Protein 5ECU (pdb70)

Radius of gyration: 18.7 Å; Cα contacts (8 Å, |Δi|>4): 900; chains: 1; bounding box: 44×52×49 Å

Solvent-accessible surface area: 13427 Å² total; per-residue (Å²): 184,16,93,0,130,72,140,25,68,89,0,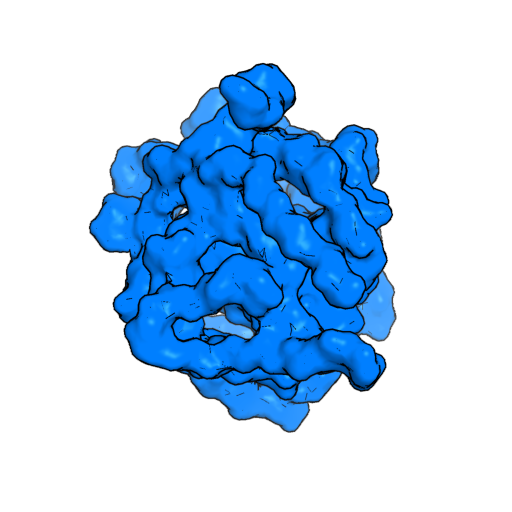49,34,70,98,71,15,33,41,2,87,92,0,9,71,9,54,29,36,128,70,143,35,59,102,8,2,0,6,101,113,29,102,22,1,7,0,11,0,0,0,0,10,0,3,41,103,35,35,98,0,9,20,55,38,0,0,3,0,1,1,105,33,0,16,1,0,0,1,0,0,0,1,15,1,15,78,34,0,33,42,96,59,72,107,8,38,92,66,0,30,70,0,0,121,19,0,51,123,18,41,0,0,0,0,1,0,1,6,0,34,65,22,0,16,2,73,13,130,75,5,164,25,4,96,84,0,0,61,49,0,2,103,112,16,97,41,33,70,22,3,4,0,0,0,0,1,15,0,0,69,49,127,68,24,2,74,63,47,119,61,0,3,111,88,0,23,63,18,0,73,60,5,8,134,24,0,62,134,82,41,3,87,4,5,0,0,0,0,0,0,31,91,0,16,34,1,20,18,5,64,196,36,67,12,110,34,124,44,4,4,7,0,0,4,0,14,0,15,66,27,79,36,104,25,116,2,4,72,12,0,77,87,0,5,89,55,2,9,13,3,0,0,0,10,0,0,0,0,75,56,95,5,67,22,48,34,77,28,114,30,0,2,96,0,0,31,37,0,17,41,26,38,6,3,0,0,1,16,0,0,0,31,97,90,22,36,0,1,0,1,26,20,144,58,89,88,80,30,161,38,12,94,3,82,19,35,104,92,61,99,5,80,47,76,73,0,16,75,1,0,9,0,0,33,7,1,0,55,5,64,32,30,132,72,65,162,84,125,178

Nearest PDB structures (foldseek):
  5ecu-assembly1_A  TM=1.003E+00  e=1.429E-79  Caldicellulosiruptor saccharolyticus
  1g01-assembly1_A  TM=9.867E-01  e=2.135E-54  Bacillus sp. KSM-635
  1lf1-assembly1_A  TM=9.495E-01  e=2.761E-32  Bacillus subtilis
  2ckr-assembly2_B  TM=9.287E-01  e=4.002E-32  Thermobifida fusca
  2cks-assembly1_A  TM=9.297E-01  e=1.660E-31  Thermobifida fusca

CATH classification: 3.20.20.80

B-factor: mean 19.07, std 12.97, range [7.53, 196.38]

Foldseek 3Di:
DFPCVPPQNLLFDAPQQDFCVPFPFWFWDQDPQATAIGGPVRHFHAFAEAEADACQVDLLLLDQLQLLLRCPVLVGQEYEYAAEQPPRGCLPCVCSLVSLLSNCVSSVVNGHAYEYAHEADVVQQCPDPSNVCQLVSLVVVCVVQPQPRRYEYERYQFFEVRVVGADQDVRRQVSQCVNVVVSVVVNVVSPHPHQYEGAGYPGRLALLVCLVDNDPDRRYAYEQEEEQVAAACVDSSNVNVVNCRNSHGYYEHAEYFQAHPVQAHDRNVVRVSVVLSVCSVSSHYHYYDHCDQPPGQRHFFPHDDPPPDHQDRSNDDDVSHDDLLRTHPRNLSSSCSSNSHRRDDDDDDD

Organism: Caldicellulosiruptor saccharolyticus (strain ATCC 43494 / DSM 8903 / Tp8T 6331) (NCBI:txid351627)

Structure (mmCIF, N/CA/C/O backbone):
data_5ECU
#
_entry.id   5ECU
#
_cell.length_a   146.660
_cell.length_b   146.660
_cell.length_c   146.660
_cell.angle_alpha   90.00
_cell.angle_beta   90.00
_cell.angle_gamma   90.00
#
_symmetry.space_group_name_H-M   'I 2 3'
#
loop_
_entity.id
_entity.type
_entity.pdbx_description
1 polymer Cellulase
2 non-polymer 1,2-ETHANEDIOL
3 non-polymer GLYCEROL
4 non-polymer 'MALONATE ION'
5 non-polymer 'ACETATE ION'
6 non-polymer 'CALCIUM ION'
7 water water
#
loop_
_atom_site.group_PDB
_atom_site.id
_atom_site.type_symbol
_atom_site.label_atom_id
_atom_site.label_alt_id
_atom_site.label_comp_id
_atom_site.label_asym_id
_atom_site.label_entity_id
_atom_site.label_seq_id
_atom_site.pdbx_PDB_ins_code
_atom_site.Cartn_x
_atom_site.Cartn_y
_atom_site.Cartn_z
_atom_site.occupancy
_atom_site.B_iso_or_equiv
_atom_site.auth_seq_id
_atom_site.auth_comp_id
_atom_site.auth_asym_id
_atom_site.auth_atom_id
_atom_site.pdbx_PDB_model_num
ATOM 1 N N . THR A 1 2 ? 28.114 56.334 64.968 1.00 46.66 31 THR A N 1
ATOM 2 C CA . THR A 1 2 ? 29.067 55.295 64.435 1.00 41.35 31 THR A CA 1
ATOM 3 C C . THR A 1 2 ? 28.721 54.865 62.968 1.00 35.75 31 THR A C 1
ATOM 4 O O . THR A 1 2 ? 29.692 54.628 62.245 1.00 36.02 31 THR A O 1
ATOM 8 N N . ALA A 1 3 ? 27.447 54.596 62.593 1.00 34.82 32 ALA A N 1
ATOM 9 C CA . ALA A 1 3 ? 27.149 54.163 61.209 1.00 24.86 32 ALA A CA 1
ATOM 10 C C . ALA A 1 3 ? 27.795 55.017 60.160 1.00 23.17 32 ALA A C 1
ATOM 11 O O . ALA A 1 3 ? 27.538 56.300 60.169 1.00 22.54 32 ALA A O 1
ATOM 13 N N . TYR A 1 4 ? 28.428 54.447 59.174 1.00 19.46 33 TYR A N 1
ATOM 14 C CA . TYR A 1 4 ? 29.167 55.298 58.286 1.00 18.33 33 TYR A CA 1
ATOM 15 C C . TYR A 1 4 ? 28.326 56.169 57.422 1.00 16.75 33 TYR A C 1
ATOM 16 O O . TYR A 1 4 ? 28.785 57.254 56.979 1.00 20.18 33 TYR A O 1
ATOM 25 N N . GLU A 1 5 ? 27.062 55.774 57.218 1.00 15.43 34 GLU A N 1
ATOM 26 C CA . GLU A 1 5 ? 26.234 56.569 56.317 1.00 16.02 34 GLU A CA 1
ATOM 27 C C . GLU A 1 5 ? 25.887 57.961 56.918 1.00 17.54 34 GLU A C 1
ATOM 28 O O . GLU A 1 5 ? 25.657 58.895 56.186 1.00 19.44 34 GLU A O 1
ATOM 34 N N . LYS A 1 6 ? 25.899 58.036 58.254 1.00 18.94 35 LYS A N 1
ATOM 35 C CA . LYS A 1 6 ? 25.463 59.287 58.915 1.00 23.43 35 LYS A CA 1
ATOM 36 C C . LYS A 1 6 ? 26.338 60.455 58.490 1.00 24.01 35 LYS A C 1
ATOM 37 O O . LYS A 1 6 ? 25.849 61.551 58.312 1.00 35.10 35 LYS A O 1
ATOM 43 N N . ASP A 1 7 ? 27.603 60.227 58.339 1.00 27.37 36 ASP A N 1
ATOM 44 C CA . ASP A 1 7 ? 28.524 61.277 57.916 1.00 39.17 36 ASP A CA 1
ATOM 45 C C . ASP A 1 7 ? 28.613 61.370 56.448 1.00 34.52 36 ASP A C 1
ATOM 46 O O . ASP A 1 7 ? 28.575 62.461 55.860 1.00 40.26 36 ASP A O 1
ATOM 47 N N . LYS A 1 8 ? 28.617 60.266 55.785 1.00 24.59 37 LYS A N 1
ATOM 48 C CA . LYS A 1 8 ? 29.028 60.244 54.395 1.00 21.92 37 LYS A CA 1
ATOM 49 C C . LYS A 1 8 ? 27.795 60.304 53.366 1.00 20.30 37 LYS A C 1
ATOM 50 O O . LYS A 1 8 ? 27.935 60.891 52.278 1.00 25.01 37 LYS A O 1
ATOM 56 N N . TYR A 1 9 ? 26.699 59.628 53.707 1.00 17.71 38 TYR A N 1
ATOM 57 C CA . TYR A 1 9 ? 25.542 59.418 52.796 1.00 15.14 38 TYR A CA 1
ATOM 58 C C . TYR A 1 9 ? 24.313 59.510 53.695 1.00 15.73 38 TYR A C 1
ATOM 59 O O . TYR A 1 9 ? 23.545 58.591 53.942 1.00 15.82 38 TYR A O 1
ATOM 68 N N . PRO A 1 10 ? 24.037 60.715 54.146 1.00 16.92 39 PRO A N 1
ATOM 69 C CA . PRO A 1 10 ? 22.990 60.845 55.221 1.00 18.07 39 PRO A CA 1
ATOM 70 C C . PRO A 1 10 ? 21.599 60.575 54.812 1.00 18.97 39 PRO A C 1
ATOM 71 O O . PRO A 1 10 ? 20.780 60.106 55.673 1.00 20.63 39 PRO A O 1
ATOM 75 N N . HIS A 1 11 ? 21.309 60.689 53.475 1.00 13.37 40 HIS A N 1
ATOM 76 C CA . HIS A 1 11 ? 19.975 60.387 53.074 1.00 12.89 40 HIS A CA 1
ATOM 77 C C . HIS A 1 11 ? 19.664 58.886 52.960 1.00 13.49 40 HIS A C 1
ATOM 78 O O . HIS A 1 11 ? 18.576 58.474 52.617 1.00 13.56 40 HIS A O 1
ATOM 85 N N . LEU A 1 12 ? 20.687 58.040 53.223 1.00 13.72 41 LEU A N 1
ATOM 86 C CA . LEU A 1 12 ? 20.439 56.606 53.212 1.00 12.90 41 LEU A CA 1
ATOM 87 C C . LEU A 1 12 ? 19.694 56.105 54.430 1.00 12.76 41 LEU A C 1
ATOM 88 O O . LEU A 1 12 ? 19.074 55.018 54.391 1.00 13.89 41 LEU A O 1
ATOM 93 N N . ILE A 1 13 ? 19.721 56.877 55.519 1.00 14.91 42 ILE A N 1
ATOM 94 C CA . ILE A 1 13 ? 19.122 56.465 56.783 1.00 14.80 42 ILE A CA 1
ATOM 95 C C . ILE A 1 13 ? 17.764 57.181 56.926 1.00 14.99 42 ILE A C 1
ATOM 96 O O . ILE A 1 13 ? 17.635 58.417 56.687 1.00 20.41 42 ILE A O 1
ATOM 101 N N . GLY A 1 14 ? 16.728 56.384 57.290 1.00 14.18 43 GLY A N 1
ATOM 102 C CA . GLY A 1 14 ? 15.390 56.869 57.420 1.00 14.69 43 GLY A CA 1
ATOM 103 C C . GLY A 1 14 ? 14.461 56.310 56.382 1.00 13.72 43 GLY A C 1
ATOM 104 O O . GLY A 1 14 ? 14.859 55.922 55.310 1.00 14.54 43 GLY A O 1
ATOM 105 N N . ASN A 1 15 ? 13.166 56.376 56.723 1.00 13.39 44 ASN A N 1
ATOM 106 C CA . ASN A 1 15 ? 12.122 55.959 55.793 1.00 12.67 44 ASN A CA 1
ATOM 107 C C . ASN A 1 15 ? 10.802 56.707 55.962 1.00 12.78 44 ASN A C 1
ATOM 108 O O . ASN A 1 15 ? 9.753 56.195 55.592 1.00 14.33 44 ASN A O 1
ATOM 113 N N A SER A 1 16 ? 10.854 57.926 56.571 0.73 15.02 45 SER A N 1
ATOM 114 N N B SER A 1 16 ? 10.906 57.967 56.437 0.27 13.30 45 SER A N 1
ATOM 115 C CA A SER A 1 16 ? 9.565 58.567 56.812 0.73 16.89 45 SER A CA 1
ATOM 116 C CA B SER A 1 16 ? 9.731 58.760 56.776 0.27 14.90 45 SER A CA 1
ATOM 117 C C A SER A 1 16 ? 8.723 58.876 55.555 0.73 15.58 45 SER A C 1
ATOM 118 C C B SER A 1 16 ? 8.801 59.096 55.606 0.27 12.42 45 SER A C 1
ATOM 119 O O A SER A 1 16 ? 7.501 58.907 55.668 0.73 17.44 45 SER A O 1
ATOM 120 O O B SER A 1 16 ? 7.605 59.404 55.833 0.27 13.69 45 SER A O 1
ATOM 125 N N . LEU A 1 17 ? 9.347 59.030 54.385 1.00 13.06 46 LEU A N 1
ATOM 126 C CA . LEU A 1 17 ? 8.593 59.290 53.172 1.00 13.42 46 LEU A CA 1
ATOM 127 C C . LEU A 1 17 ? 8.125 58.020 52.419 1.00 12.47 46 LEU A C 1
ATOM 128 O O . LEU A 1 17 ? 7.468 58.147 51.381 1.00 12.90 46 LEU A O 1
ATOM 133 N N . VAL A 1 18 ? 8.536 56.834 52.982 1.00 12.07 47 VAL A N 1
ATOM 134 C CA . VAL A 1 18 ? 8.251 55.577 52.292 1.00 12.57 47 VAL A CA 1
ATOM 135 C C . VAL A 1 18 ? 6.879 55.079 52.804 1.00 13.36 47 VAL A C 1
ATOM 136 O O . VAL A 1 18 ? 6.750 54.077 53.500 1.00 16.23 47 VAL A O 1
ATOM 140 N N . LYS A 1 19 ? 5.871 55.834 52.408 1.00 11.41 48 LYS A N 1
ATOM 141 C CA . LYS A 1 19 ? 4.493 55.657 52.895 1.00 12.39 48 LYS A CA 1
ATOM 142 C C . LYS A 1 19 ? 3.754 54.596 52.109 1.00 12.65 48 LYS A C 1
ATOM 143 O O . LYS A 1 19 ? 3.861 54.540 50.879 1.00 12.68 48 LYS A O 1
ATOM 149 N N . LYS A 1 20 ? 2.962 53.777 52.832 1.00 13.13 49 LYS A N 1
ATOM 150 C CA . LYS A 1 20 ? 2.172 52.780 52.204 1.00 12.40 49 LYS A CA 1
ATOM 151 C C . LYS A 1 20 ? 0.806 53.297 51.665 1.00 12.18 49 LYS A C 1
ATOM 152 O O . LYS A 1 20 ? 0.360 54.367 52.177 1.00 13.51 49 LYS A O 1
ATOM 158 N N . PRO A 1 21 ? 0.163 52.602 50.757 1.00 11.88 50 PRO A N 1
ATOM 159 C CA . PRO A 1 21 ? -1.159 53.008 50.253 1.00 12.82 50 PRO A CA 1
ATOM 160 C C . PRO A 1 21 ? -2.163 53.422 51.295 1.00 13.91 50 PRO A C 1
ATOM 161 O O . PRO A 1 21 ? -2.934 54.369 51.143 1.00 15.06 50 PRO A O 1
ATOM 165 N N . SER A 1 22 ? -2.226 52.643 52.395 1.00 14.23 51 SER A N 1
ATOM 166 C CA . SER A 1 22 ? -3.189 52.911 53.487 1.00 15.37 51 SER A CA 1
ATOM 167 C C . SER A 1 22 ? -3.078 54.355 54.051 1.00 14.59 51 SER A C 1
ATOM 168 O O . SER A 1 22 ? -4.035 54.876 54.606 1.00 19.74 51 SER A O 1
ATOM 171 N N . VAL A 1 23 ? -1.835 54.876 53.998 1.00 14.86 52 VAL A N 1
ATOM 172 C CA . VAL A 1 23 ? -1.554 56.246 54.460 1.00 17.50 52 VAL A CA 1
ATOM 173 C C . VAL A 1 23 ? -1.561 57.287 53.329 1.00 15.29 52 VAL A C 1
ATOM 174 O O . VAL A 1 23 ? -2.124 58.388 53.494 1.00 19.57 52 VAL A O 1
ATOM 178 N N . ALA A 1 24 ? -0.952 56.954 52.192 1.00 14.53 53 ALA A N 1
ATOM 179 C CA . ALA A 1 24 ? -0.746 57.887 51.117 1.00 15.26 53 ALA A CA 1
ATOM 180 C C . ALA A 1 24 ? -1.887 58.027 50.132 1.00 14.50 53 ALA A C 1
ATOM 181 O O . ALA A 1 24 ? -1.968 59.075 49.482 1.00 16.10 53 ALA A O 1
ATOM 183 N N . GLY A 1 25 ? -2.668 56.975 49.948 1.00 15.19 54 GLY A N 1
ATOM 184 C CA . GLY A 1 25 ? -3.748 57.029 48.980 1.00 15.89 54 GLY A CA 1
ATOM 185 C C . GLY A 1 25 ? -3.255 57.204 47.556 1.00 14.60 54 GLY A C 1
ATOM 186 O O . GLY A 1 25 ? -2.248 56.711 47.128 1.00 16.02 54 GLY A O 1
ATOM 187 N N . ARG A 1 26 ? -4.090 57.958 46.811 1.00 13.80 55 ARG A N 1
ATOM 188 C CA . ARG A 1 26 ? -3.831 58.128 45.400 1.00 14.08 55 ARG A CA 1
ATOM 189 C C . ARG A 1 26 ? -2.642 59.040 45.135 1.00 14.94 55 ARG A C 1
ATOM 190 O O . ARG A 1 26 ? -2.627 60.160 45.645 1.00 16.40 55 ARG A O 1
ATOM 198 N N . LEU A 1 27 ? -1.753 58.582 44.295 1.00 13.45 56 LEU A N 1
ATOM 199 C CA . LEU A 1 27 ? -0.518 59.342 43.998 1.00 12.99 56 LEU A CA 1
ATOM 200 C C . LEU A 1 27 ? -0.788 60.326 42.866 1.00 13.61 56 LEU A C 1
ATOM 201 O O . LEU A 1 27 ? -1.640 60.189 41.974 1.00 15.59 56 LEU A O 1
ATOM 206 N N . GLN A 1 28 ? 0.068 61.333 42.829 1.00 13.39 57 GLN A N 1
ATOM 207 C CA . GLN A 1 28 ? 0.094 62.445 41.867 1.00 13.70 57 GLN A CA 1
ATOM 208 C C . GLN A 1 28 ? 1.487 62.958 41.627 1.00 12.56 57 GLN A C 1
ATOM 209 O O . GLN A 1 28 ? 2.377 62.597 42.411 1.00 14.81 57 GLN A O 1
ATOM 215 N N . ILE A 1 29 ? 1.632 63.800 40.615 1.00 13.60 58 ILE A N 1
ATOM 216 C CA . ILE A 1 29 ? 2.940 64.445 40.396 1.00 13.82 58 ILE A CA 1
ATOM 217 C C . ILE A 1 29 ? 2.733 65.931 40.749 1.00 13.37 58 ILE A C 1
ATOM 218 O O . ILE A 1 29 ? 1.774 66.567 40.254 1.00 17.88 58 ILE A O 1
ATOM 223 N N . ILE A 1 30 ? 3.646 66.471 41.559 1.00 14.41 59 ILE A N 1
ATOM 224 C CA . ILE A 1 30 ? 3.600 67.887 41.907 1.00 14.47 59 ILE A CA 1
ATOM 225 C C . ILE A 1 30 ? 4.904 68.572 41.450 1.00 15.19 59 ILE A C 1
ATOM 226 O O . ILE A 1 30 ? 5.930 67.927 41.254 1.00 15.69 59 ILE A O 1
ATOM 231 N N . LYS A 1 31 ? 4.812 69.882 41.271 1.00 18.14 60 LYS A N 1
ATOM 232 C CA . LYS A 1 31 ? 5.953 70.722 40.905 1.00 18.33 60 LYS A CA 1
ATOM 233 C C . LYS A 1 31 ? 6.425 71.284 42.257 1.00 21.51 60 LYS A C 1
ATOM 234 O O . LYS A 1 31 ? 5.675 71.902 43.002 1.00 29.63 60 LYS A O 1
ATOM 240 N N . GLN A 1 32 ? 7.702 71.103 42.543 1.00 19.15 61 GLN A N 1
ATOM 241 C CA . GLN A 1 32 ? 8.327 71.617 43.860 1.00 22.19 61 GLN A CA 1
ATOM 242 C C . GLN A 1 32 ? 9.761 72.086 43.573 1.00 20.36 61 GLN A C 1
ATOM 243 O O . GLN A 1 32 ? 10.567 71.293 43.081 1.00 20.95 61 GLN A O 1
ATOM 249 N N . ASN A 1 33 ? 10.031 73.379 43.782 1.00 23.36 62 ASN A N 1
ATOM 250 C CA . ASN A 1 33 ? 11.318 73.968 43.502 1.00 28.58 62 ASN A CA 1
ATOM 251 C C . ASN A 1 33 ? 11.962 73.558 42.166 1.00 31.68 62 ASN A C 1
ATOM 252 O O . ASN A 1 33 ? 13.149 73.100 42.139 1.00 26.20 62 ASN A O 1
ATOM 257 N N . GLY A 1 34 ? 11.236 73.645 41.045 1.00 26.87 63 GLY A N 1
ATOM 258 C CA . GLY A 1 34 ? 11.757 73.230 39.767 1.00 24.69 63 GLY A CA 1
ATOM 259 C C . GLY A 1 34 ? 11.757 71.706 39.372 1.00 22.54 63 GLY A C 1
ATOM 260 O O . GLY A 1 34 ? 12.113 71.275 38.273 1.00 31.32 63 GLY A O 1
ATOM 261 N N . ARG A 1 35 ? 11.372 70.889 40.278 1.00 16.68 64 ARG A N 1
ATOM 262 C CA . ARG A 1 35 ? 11.313 69.435 40.074 1.00 14.76 64 ARG A CA 1
ATOM 263 C C . ARG A 1 35 ? 9.869 69.005 39.981 1.00 16.30 64 ARG A C 1
ATOM 264 O O . ARG A 1 35 ? 8.978 69.643 40.512 1.00 22.47 64 ARG A O 1
ATOM 272 N N . ARG A 1 36 ? 9.628 67.930 39.230 1.00 12.49 65 ARG A N 1
ATOM 273 C CA . ARG A 1 36 ? 8.292 67.296 39.212 1.00 12.63 65 ARG A CA 1
ATOM 274 C C . ARG A 1 36 ? 8.543 65.925 39.921 1.00 12.03 65 ARG A C 1
ATOM 275 O O . ARG A 1 36 ? 9.316 65.101 39.456 1.00 14.66 65 ARG A O 1
ATOM 283 N N . ILE A 1 37 ? 7.887 65.776 41.056 1.00 12.85 66 ILE A N 1
ATOM 284 C CA . ILE A 1 37 ? 8.052 64.655 41.946 1.00 12.08 66 ILE A CA 1
ATOM 285 C C . ILE A 1 37 ? 6.776 63.973 42.359 1.00 11.89 66 ILE A C 1
ATOM 286 O O . ILE A 1 37 ? 5.691 64.577 42.307 1.00 13.25 66 ILE A O 1
ATOM 291 N N . LEU A 1 38 ? 6.868 62.680 42.696 1.00 13.62 67 LEU A N 1
ATOM 292 C CA . LEU A 1 38 ? 5.704 61.918 43.151 1.00 12.02 67 LEU A CA 1
ATOM 293 C C . LEU A 1 38 ? 5.336 62.432 44.525 1.00 13.71 67 LEU A C 1
ATOM 294 O O . LEU A 1 38 ? 6.127 62.761 45.436 1.00 14.68 67 LEU A O 1
ATOM 299 N N . ALA A 1 39 ? 4.003 62.514 44.740 1.00 13.65 68 ALA A N 1
ATOM 300 C CA . ALA A 1 39 ? 3.421 62.934 46.030 1.00 13.45 68 ALA A CA 1
ATOM 301 C C . ALA A 1 39 ? 2.140 62.089 46.260 1.00 13.03 68 ALA A C 1
ATOM 302 O O . ALA A 1 39 ? 1.527 61.475 45.405 1.00 14.56 68 ALA A O 1
ATOM 304 N N . ASP A 1 40 ? 1.783 62.152 47.569 1.00 14.57 69 ASP A N 1
ATOM 305 C CA . ASP A 1 40 ? 0.597 61.468 48.033 1.00 15.01 69 ASP A CA 1
ATOM 306 C C . ASP A 1 40 ? -0.672 62.247 47.858 1.00 15.94 69 ASP A C 1
ATOM 307 O O . ASP A 1 40 ? -0.661 63.337 47.259 1.00 16.60 69 ASP A O 1
ATOM 312 N N . GLN A 1 41 ? -1.797 61.728 48.360 1.00 15.95 70 GLN A N 1
ATOM 313 C CA . GLN A 1 41 ? -3.104 62.322 48.161 1.00 17.55 70 GLN A CA 1
ATOM 314 C C . GLN A 1 41 ? -3.217 63.710 48.709 1.00 19.20 70 GLN A C 1
ATOM 315 O O . GLN A 1 41 ? -4.108 64.471 48.329 1.00 24.21 70 GLN A O 1
ATOM 321 N N . ASN A 1 42 ? -2.434 63.977 49.708 1.00 20.08 71 ASN A N 1
ATOM 322 C CA . ASN A 1 42 ? -2.417 65.305 50.361 1.00 22.52 71 ASN A CA 1
ATOM 323 C C . ASN A 1 42 ? -1.375 66.268 49.779 1.00 21.63 71 ASN A C 1
ATOM 324 O O . ASN A 1 42 ? -1.262 67.390 50.267 1.00 28.26 71 ASN A O 1
ATOM 329 N N . GLY A 1 43 ? -0.657 65.874 48.711 1.00 19.68 72 GLY A N 1
ATOM 330 C CA . GLY A 1 43 ? 0.340 66.712 48.167 1.00 20.73 72 GLY A CA 1
ATOM 331 C C . GLY A 1 43 ? 1.668 66.694 48.827 1.00 18.39 72 GLY A C 1
ATOM 332 O O . GLY A 1 43 ? 2.515 67.511 48.451 1.00 22.55 72 GLY A O 1
ATOM 333 N N . GLU A 1 44 ? 1.892 65.737 49.730 1.00 18.16 73 GLU A N 1
ATOM 334 C CA . GLU A 1 44 ? 3.195 65.597 50.451 1.00 19.20 73 GLU A CA 1
ATOM 335 C C . GLU A 1 44 ? 4.093 64.622 49.652 1.00 15.94 73 GLU A C 1
ATOM 336 O O . GLU A 1 44 ? 3.643 63.587 49.203 1.00 17.52 73 GLU A O 1
ATOM 342 N N . PRO A 1 45 ? 5.362 64.989 49.431 1.00 15.94 74 PRO A N 1
ATOM 343 C CA . PRO A 1 45 ? 6.309 64.098 48.760 1.00 14.55 74 PRO A CA 1
ATOM 344 C C . PRO A 1 45 ? 6.256 62.683 49.302 1.00 12.88 74 PRO A C 1
ATOM 345 O O . PRO A 1 45 ? 6.142 62.493 50.549 1.00 15.15 74 PRO A O 1
ATOM 349 N N . ILE A 1 46 ? 6.393 61.700 48.404 1.00 12.71 75 ILE A N 1
ATOM 350 C CA . ILE A 1 46 ? 6.515 60.322 48.783 1.00 11.79 75 ILE A CA 1
ATOM 351 C C . ILE A 1 46 ? 7.688 59.720 48.033 1.00 11.79 75 ILE A C 1
ATOM 352 O O . ILE A 1 46 ? 7.937 60.142 46.893 1.00 13.30 75 ILE A O 1
ATOM 357 N N . GLN A 1 47 ? 8.265 58.682 48.599 1.00 11.16 76 GLN A N 1
ATOM 358 C CA . GLN A 1 47 ? 9.250 57.874 47.902 1.00 10.70 76 GLN A CA 1
ATOM 359 C C . GLN A 1 47 ? 8.788 56.393 47.922 1.00 10.86 76 GLN A C 1
ATOM 360 O O . GLN A 1 47 ? 8.470 55.913 49.029 1.00 11.41 76 GLN A O 1
ATOM 366 N N . LEU A 1 48 ? 8.720 55.766 46.776 1.00 9.59 77 LEU A N 1
ATOM 367 C CA . LEU A 1 48 ? 8.520 54.334 46.724 1.00 10.07 77 LEU A CA 1
ATOM 368 C C . LEU A 1 48 ? 9.927 53.680 46.724 1.00 9.22 77 LEU A C 1
ATOM 369 O O . LEU A 1 48 ? 10.818 54.092 45.985 1.00 10.42 77 LEU A O 1
ATOM 374 N N . ARG A 1 49 ? 10.020 52.620 47.562 1.00 8.96 78 ARG A N 1
ATOM 375 C CA . ARG A 1 49 ? 11.177 51.770 47.601 1.00 9.28 78 ARG A CA 1
ATOM 376 C C . ARG A 1 49 ? 10.721 50.317 47.643 1.00 9.31 78 ARG A C 1
ATOM 377 O O . ARG A 1 49 ? 9.846 49.995 48.463 1.00 10.34 78 ARG A O 1
ATOM 385 N N . GLY A 1 50 ? 11.268 49.490 46.782 1.00 9.87 79 GLY A N 1
ATOM 386 C CA . GLY A 1 50 ? 10.846 48.102 46.782 1.00 9.91 79 GLY A CA 1
ATOM 387 C C . GLY A 1 50 ? 11.607 47.229 45.816 1.00 8.85 79 GLY A C 1
ATOM 388 O O . GLY A 1 50 ? 12.762 47.585 45.476 1.00 9.20 79 GLY A O 1
ATOM 389 N N . MET A 1 51 ? 11.002 46.110 45.491 1.00 9.98 80 MET A N 1
ATOM 390 C CA . MET A 1 51 ? 11.659 45.037 44.772 1.00 9.26 80 MET A CA 1
ATOM 391 C C . MET A 1 51 ? 10.906 44.654 43.506 1.00 8.24 80 MET A C 1
ATOM 392 O O . MET A 1 51 ? 9.652 44.753 43.512 1.00 10.30 80 MET A O 1
ATOM 397 N N . SER A 1 52 ? 11.607 44.179 42.480 1.00 8.75 81 SER A N 1
ATOM 398 C CA . SER A 1 52 ? 11.047 43.588 41.289 1.00 8.82 81 SER A CA 1
ATOM 399 C C . SER A 1 52 ? 11.155 42.107 41.382 1.00 8.95 81 SER A C 1
ATOM 400 O O . SER A 1 52 ? 12.194 41.558 41.764 1.00 9.80 81 SER A O 1
ATOM 403 N N . THR A 1 53 ? 10.094 41.450 40.893 1.00 9.36 82 THR A N 1
ATOM 404 C CA . THR A 1 53 ? 10.293 40.069 40.527 1.00 9.22 82 THR A CA 1
ATOM 405 C C . THR A 1 53 ? 11.307 39.912 39.382 1.00 9.28 82 THR A C 1
ATOM 406 O O . THR A 1 53 ? 11.552 40.899 38.672 1.00 10.76 82 THR A O 1
ATOM 410 N N . HIS A 1 54 ? 11.828 38.696 39.226 1.00 10.45 83 HIS A N 1
ATOM 411 C CA . HIS A 1 54 ? 12.472 38.365 37.989 1.00 10.83 83 HIS A CA 1
ATOM 412 C C . HIS A 1 54 ? 11.368 37.981 37.006 1.00 10.95 83 HIS A C 1
ATOM 413 O O . HIS A 1 54 ? 10.176 38.253 37.244 1.00 12.82 83 HIS A O 1
ATOM 420 N N . GLY A 1 55 ? 11.691 37.411 35.853 1.00 12.03 84 GLY A N 1
ATOM 421 C CA . GLY A 1 55 ? 10.609 37.072 34.919 1.00 13.29 84 GLY A CA 1
ATOM 422 C C . GLY A 1 55 ? 9.674 36.052 35.533 1.00 14.05 84 GLY A C 1
ATOM 423 O O . GLY A 1 55 ? 10.092 35.005 35.999 1.00 14.14 84 GLY A O 1
ATOM 424 N N . LEU A 1 56 ? 8.374 36.350 35.398 1.00 13.04 85 LEU A N 1
ATOM 425 C CA . LEU A 1 56 ? 7.401 35.474 36.046 1.00 14.63 85 LEU A CA 1
ATOM 426 C C . LEU A 1 56 ? 7.191 34.110 35.315 1.00 15.13 85 LEU A C 1
ATOM 427 O O . LEU A 1 56 ? 6.574 33.245 35.881 1.00 17.99 85 LEU A O 1
ATOM 432 N N . GLN A 1 57 ? 7.762 33.993 34.098 1.00 14.01 86 GLN A N 1
ATOM 433 C CA . GLN A 1 57 ? 7.764 32.733 33.450 1.00 14.98 86 GLN A CA 1
ATOM 434 C C . GLN A 1 57 ? 8.799 31.774 34.043 1.00 16.22 86 GLN A C 1
ATOM 435 O O . GLN A 1 57 ? 8.776 30.549 33.790 1.00 20.68 86 GLN A O 1
ATOM 441 N N . TRP A 1 58 ? 9.777 32.372 34.737 1.00 14.59 87 TRP A N 1
ATOM 442 C CA . TRP A 1 58 ? 10.900 31.592 35.268 1.00 15.22 87 TRP A CA 1
ATOM 443 C C . TRP A 1 58 ? 10.887 31.417 36.834 1.00 13.97 87 TRP A C 1
ATOM 444 O O . TRP A 1 58 ? 11.249 30.339 37.324 1.00 17.33 87 TRP A O 1
ATOM 455 N N . PHE A 1 59 ? 10.499 32.534 37.500 1.00 13.99 88 PHE A N 1
ATOM 456 C CA . PHE A 1 59 ? 10.521 32.526 38.961 1.00 13.72 88 PHE A CA 1
ATOM 457 C C . PHE A 1 59 ? 9.185 32.968 39.554 1.00 14.33 88 PHE A C 1
ATOM 458 O O . PHE A 1 59 ? 9.125 33.959 40.325 1.00 15.29 88 PHE A O 1
ATOM 466 N N . PRO A 1 60 ? 8.083 32.310 39.216 1.00 12.56 89 PRO A N 1
ATOM 467 C CA . PRO A 1 60 ? 6.800 32.651 39.781 1.00 13.48 89 PRO A CA 1
ATOM 468 C C . PRO A 1 60 ? 6.597 32.326 41.268 1.00 14.66 89 PRO A C 1
ATOM 469 O O . PRO A 1 60 ? 5.609 32.751 41.834 1.00 14.64 89 PRO A O 1
ATOM 473 N N . GLN A 1 61 ? 7.541 31.562 41.826 1.00 14.64 90 GLN A N 1
ATOM 474 C CA . GLN A 1 61 ? 7.343 31.093 43.174 1.00 14.14 90 GLN A CA 1
ATOM 475 C C . GL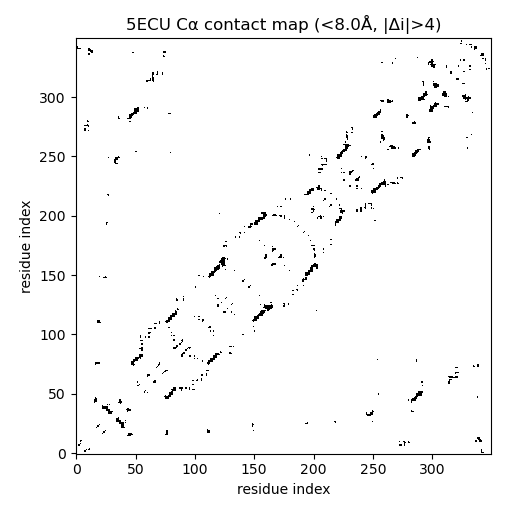N A 1 61 ? 7.269 32.178 44.216 1.00 13.24 90 GLN A C 1
ATOM 476 O O . GLN A 1 61 ? 6.727 31.975 45.295 1.00 13.71 90 GLN A O 1
ATOM 482 N N . ILE A 1 62 ? 7.821 33.352 43.850 1.00 12.56 91 ILE A N 1
ATOM 483 C CA . ILE A 1 62 ? 7.738 34.479 44.782 1.00 12.05 91 ILE A CA 1
ATOM 484 C C . ILE A 1 62 ? 6.320 34.986 44.970 1.00 11.44 91 ILE A C 1
ATOM 485 O O . ILE A 1 62 ? 6.058 35.782 45.886 1.00 11.78 91 ILE A O 1
ATOM 490 N N . ILE A 1 63 ? 5.394 34.645 44.080 1.00 12.08 92 ILE A N 1
ATOM 491 C CA . ILE A 1 63 ? 3.975 35.115 44.167 1.00 12.87 92 ILE A CA 1
ATOM 492 C C . ILE A 1 63 ? 3.257 34.209 45.175 1.00 11.54 92 ILE A C 1
ATOM 493 O O . ILE A 1 63 ? 2.634 33.203 44.897 1.00 16.04 92 ILE A O 1
ATOM 498 N N . ASN A 1 64 ? 3.457 34.625 46.447 1.00 11.74 93 ASN A N 1
ATOM 499 C CA . ASN A 1 64 ? 2.796 33.959 47.575 1.00 12.71 93 ASN A CA 1
ATOM 500 C C . ASN A 1 64 ? 2.636 34.993 48.677 1.00 12.54 93 ASN A C 1
ATOM 501 O O . ASN A 1 64 ? 3.426 35.943 48.840 1.00 11.86 93 ASN A O 1
ATOM 506 N N . ASN A 1 65 ? 1.559 34.816 49.441 1.00 12.61 94 ASN A N 1
ATOM 507 C CA . ASN A 1 65 ? 1.232 35.830 50.374 1.00 11.67 94 ASN A CA 1
ATOM 508 C C . ASN A 1 65 ? 2.281 36.080 51.461 1.00 11.15 94 ASN A C 1
ATOM 509 O O . ASN A 1 65 ? 2.593 37.205 51.839 1.00 12.19 94 ASN A O 1
ATOM 514 N N . ASN A 1 66 ? 2.853 34.992 51.995 1.00 11.97 95 ASN A N 1
ATOM 515 C CA . ASN A 1 66 ? 3.872 35.165 53.046 1.00 13.29 95 ASN A CA 1
ATOM 516 C C . ASN A 1 66 ? 5.107 35.937 52.559 1.00 11.68 95 ASN A C 1
ATOM 517 O O . ASN A 1 66 ? 5.602 36.789 53.349 1.00 12.05 95 ASN A O 1
ATOM 522 N N . ALA A 1 67 ? 5.531 35.695 51.330 1.00 11.49 96 ALA A N 1
ATOM 523 C CA . ALA A 1 67 ? 6.652 36.484 50.804 1.00 12.00 96 ALA A CA 1
ATOM 524 C C . ALA A 1 67 ? 6.246 37.950 50.657 1.00 10.23 96 ALA A C 1
ATOM 525 O O . ALA A 1 67 ? 7.069 38.814 50.982 1.00 10.85 96 ALA A O 1
ATOM 527 N N . PHE A 1 68 ? 5.058 38.222 50.162 1.00 10.47 97 PHE A N 1
ATOM 528 C CA . PHE A 1 68 ? 4.657 39.603 49.960 1.00 10.88 97 PHE A CA 1
ATOM 529 C C . PHE A 1 68 ? 4.563 40.327 51.335 1.00 10.95 97 PHE A C 1
ATOM 530 O O . PHE A 1 68 ? 4.921 41.505 51.478 1.00 11.30 97 PHE A O 1
ATOM 538 N N . ALA A 1 69 ? 4.040 39.617 52.350 1.00 11.43 98 ALA A N 1
ATOM 539 C CA . ALA A 1 69 ? 3.962 40.166 53.688 1.00 11.91 98 ALA A CA 1
ATOM 540 C C . ALA A 1 69 ? 5.370 40.434 54.255 1.00 11.48 98 ALA A C 1
ATOM 541 O O . ALA A 1 69 ? 5.570 41.503 54.874 1.00 11.86 98 ALA A O 1
ATOM 543 N N . ALA A 1 70 ? 6.296 39.524 54.049 1.00 10.67 99 ALA A N 1
ATOM 544 C CA . ALA A 1 70 ? 7.649 39.782 54.483 1.00 11.32 99 ALA A CA 1
ATOM 545 C C . ALA A 1 70 ? 8.255 41.032 53.807 1.00 10.81 99 ALA A C 1
ATOM 546 O O . ALA A 1 70 ? 8.894 41.840 54.499 1.00 11.33 99 ALA A O 1
ATOM 548 N N . LEU A 1 71 ? 8.026 41.155 52.526 1.00 9.96 100 LEU A N 1
ATOM 549 C CA . LEU A 1 71 ? 8.559 42.298 51.825 1.00 10.86 100 LEU A CA 1
ATOM 550 C C . LEU A 1 71 ? 7.969 43.608 52.359 1.00 11.70 100 LEU A C 1
ATOM 551 O O . LEU A 1 71 ? 8.661 44.593 52.552 1.00 11.46 100 LEU A O 1
ATOM 556 N N . ALA A 1 72 ? 6.653 43.585 52.556 1.00 10.28 101 ALA A N 1
ATOM 557 C CA . ALA A 1 72 ? 5.996 44.793 53.044 1.00 10.85 101 ALA A CA 1
ATOM 558 C C . ALA A 1 72 ? 6.354 45.183 54.485 1.00 12.61 101 ALA A C 1
ATOM 559 O O . ALA A 1 72 ? 6.603 46.346 54.794 1.00 13.21 101 ALA A O 1
ATOM 561 N N . ASN A 1 73 ? 6.451 44.158 55.310 1.00 10.69 102 ASN A N 1
ATOM 562 C CA . ASN A 1 73 ? 6.526 44.366 56.746 1.00 11.64 102 ASN A CA 1
ATOM 563 C C . ASN A 1 73 ? 7.899 44.248 57.344 1.00 14.33 102 ASN A C 1
ATOM 564 O O . ASN A 1 73 ? 8.216 44.939 58.316 1.00 21.05 102 ASN A O 1
ATOM 569 N N . ASP A 1 74 ? 8.634 43.180 56.969 1.00 12.45 103 ASP A N 1
ATOM 570 C CA . ASP A 1 74 ? 9.995 43.037 57.434 1.00 11.75 103 ASP A CA 1
ATOM 571 C C . ASP A 1 74 ? 10.952 43.889 56.610 1.00 12.83 103 ASP A C 1
ATOM 572 O O . ASP A 1 74 ? 11.901 44.407 57.212 1.00 15.13 103 ASP A O 1
ATOM 577 N N . TRP A 1 75 ? 10.783 43.956 55.295 1.00 11.95 104 TRP A N 1
ATOM 578 C CA . TRP A 1 75 ? 11.731 44.779 54.527 1.00 11.41 104 TRP A CA 1
ATOM 579 C C . TRP A 1 75 ? 11.270 46.241 54.402 1.00 12.52 104 TRP A C 1
ATOM 580 O O . TRP A 1 75 ? 12.054 47.089 53.969 1.00 13.44 104 TRP A O 1
ATOM 591 N N . GLY A 1 76 ? 10.017 46.496 54.708 1.00 11.65 105 GLY A N 1
ATOM 592 C CA . GLY A 1 76 ? 9.531 47.864 54.619 1.00 11.46 105 GLY A CA 1
ATOM 593 C C . GLY A 1 76 ? 9.216 48.370 53.210 1.00 10.87 105 GLY A C 1
ATOM 594 O O . GLY A 1 76 ? 9.103 49.612 53.039 1.00 11.49 105 GLY A O 1
ATOM 595 N N . CYS A 1 77 ? 9.009 47.498 52.271 1.00 11.58 106 CYS A N 1
ATOM 596 C CA . CYS A 1 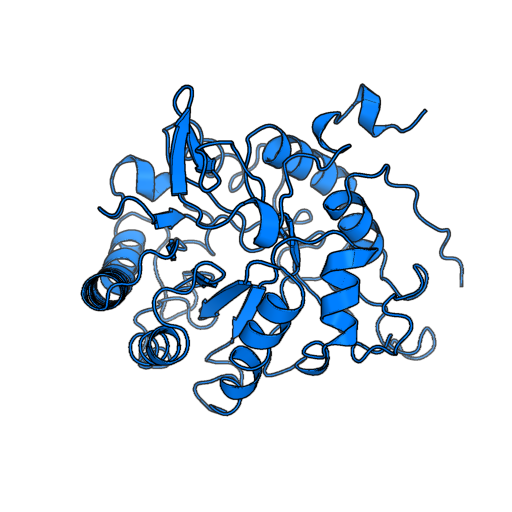77 ? 8.649 47.949 50.920 1.00 10.82 106 CYS A CA 1
ATOM 597 C C . CYS A 1 77 ? 7.265 48.554 50.926 1.00 10.31 106 CYS A C 1
ATOM 598 O O . CYS A 1 77 ? 6.332 48.163 51.618 1.00 12.00 106 CYS A O 1
ATOM 601 N N . ASN A 1 78 ? 7.141 49.619 50.083 1.00 9.43 107 ASN A N 1
ATOM 602 C CA . ASN A 1 78 ? 5.820 50.144 49.744 1.00 9.98 107 ASN A CA 1
ATOM 603 C C . ASN A 1 78 ? 5.499 49.947 48.281 1.00 10.28 107 ASN A C 1
ATOM 604 O O . ASN A 1 78 ? 4.446 50.477 47.845 1.00 10.92 107 ASN A O 1
ATOM 609 N N . VAL A 1 79 ? 6.301 49.196 47.518 1.00 10.34 108 VAL A N 1
ATOM 610 C CA . VAL A 1 79 ? 5.997 48.865 46.114 1.00 8.89 108 VAL A CA 1
ATOM 611 C C . VAL A 1 79 ? 6.575 47.474 45.812 1.00 8.24 108 VAL A C 1
ATOM 612 O O . VAL A 1 79 ? 7.691 47.191 46.333 1.00 11.24 108 VAL A O 1
ATOM 616 N N A ILE A 1 80 ? 5.981 46.815 44.797 0.64 8.74 109 ILE A N 1
ATOM 617 N N B ILE A 1 80 ? 5.856 46.668 45.024 0.36 11.87 109 ILE A N 1
ATOM 618 C CA A ILE A 1 80 ? 6.557 45.612 44.253 0.64 8.92 109 ILE A CA 1
ATOM 619 C CA B ILE A 1 80 ? 6.438 45.533 44.301 0.36 11.51 109 ILE A CA 1
ATOM 620 C C A ILE A 1 80 ? 6.267 45.758 42.756 0.64 8.53 109 ILE A C 1
ATOM 621 C C B ILE A 1 80 ? 6.252 45.738 42.787 0.36 9.91 109 ILE A C 1
ATOM 622 O O A ILE A 1 80 ? 5.205 46.252 42.367 0.64 9.24 109 ILE A O 1
ATOM 623 O O B ILE A 1 80 ? 5.197 46.223 42.392 0.36 10.94 109 ILE A O 1
ATOM 632 N N . ARG A 1 81 ? 7.245 45.290 41.974 1.00 9.24 110 ARG A N 1
ATOM 633 C CA . ARG A 1 81 ? 7.123 45.279 40.505 1.00 8.78 110 ARG A CA 1
ATOM 634 C C . ARG A 1 81 ? 7.013 43.876 39.985 1.00 9.30 110 ARG A C 1
ATOM 635 O O . ARG A 1 81 ? 7.794 43.005 40.395 1.00 10.27 110 ARG A O 1
ATOM 643 N N . LEU A 1 82 ? 6.040 43.667 39.098 1.00 8.90 111 LEU A N 1
ATOM 644 C CA . LEU A 1 82 ? 5.741 42.345 38.541 1.00 10.43 111 LEU A CA 1
ATOM 645 C C . LEU A 1 82 ? 6.227 42.390 37.070 1.00 10.95 111 LEU A C 1
ATOM 646 O O . LEU A 1 82 ? 5.652 43.099 36.235 1.00 10.82 111 LEU A O 1
ATOM 651 N N . ALA A 1 83 ? 7.358 41.689 36.844 1.00 10.81 112 ALA A N 1
ATOM 652 C CA . ALA A 1 83 ? 8.023 41.705 35.522 1.00 10.38 112 ALA A CA 1
ATOM 653 C C . ALA A 1 83 ? 7.512 40.611 34.611 1.00 11.19 112 ALA A C 1
ATOM 654 O O . ALA A 1 83 ? 7.890 39.418 34.788 1.00 13.70 112 ALA A O 1
ATOM 656 N N . MET A 1 84 ? 6.625 40.972 33.667 1.00 10.95 113 MET A N 1
ATOM 657 C CA . MET A 1 84 ? 6.032 39.996 32.764 1.00 12.02 113 MET A CA 1
ATOM 658 C C . MET A 1 84 ? 6.768 40.072 31.431 1.00 12.04 113 MET A C 1
ATOM 659 O O . MET A 1 84 ? 6.483 40.909 30.588 1.00 12.23 113 MET A O 1
ATOM 664 N N . TYR A 1 85 ? 7.762 39.172 31.233 1.00 11.75 114 TYR A N 1
ATOM 665 C CA . TYR A 1 85 ? 8.312 38.974 29.888 1.00 11.48 114 TYR A CA 1
ATOM 666 C C . TYR A 1 85 ? 7.243 38.570 28.932 1.00 12.70 114 TYR A C 1
ATOM 667 O O . TYR A 1 85 ? 6.291 37.890 29.271 1.00 13.58 114 TYR A O 1
ATOM 676 N N . ILE A 1 86 ? 7.496 38.910 27.686 1.00 12.16 115 ILE A N 1
ATOM 677 C CA . ILE A 1 86 ? 6.642 38.568 26.532 1.00 13.27 115 ILE A CA 1
ATOM 678 C C . ILE A 1 86 ? 7.302 37.516 25.633 1.00 13.75 115 ILE A C 1
ATOM 679 O O . ILE A 1 86 ? 6.760 36.445 25.407 1.00 16.00 115 ILE A O 1
ATOM 684 N N . GLY A 1 87 ? 8.508 37.891 25.176 1.00 14.42 116 GLY A N 1
ATOM 685 C CA . GLY A 1 87 ? 9.346 36.905 24.559 1.00 18.11 116 GLY A CA 1
ATOM 686 C C . GLY A 1 87 ? 10.015 36.021 25.618 1.00 15.33 116 GLY A C 1
ATOM 687 O O . GLY A 1 87 ? 9.662 36.029 26.789 1.00 16.21 116 GLY A O 1
ATOM 688 N N . GLU A 1 88 ? 10.939 35.169 25.129 1.00 18.76 117 GLU A N 1
ATOM 689 C CA . GLU A 1 88 ? 11.743 34.366 26.061 1.00 19.86 117 GLU A CA 1
ATOM 690 C C . GLU A 1 88 ? 10.887 33.469 26.965 1.00 19.33 117 GLU A C 1
ATOM 691 O O . GLU A 1 88 ? 11.224 33.217 28.137 1.00 18.88 117 GLU A O 1
ATOM 697 N N . GLY A 1 89 ? 9.864 32.878 26.373 1.00 17.49 118 GLY A N 1
ATOM 698 C CA . GLY A 1 89 ? 8.983 31.986 27.116 1.00 20.32 118 GLY A CA 1
ATOM 699 C C . GLY A 1 89 ? 7.918 32.598 27.926 1.00 19.58 118 GLY A C 1
ATOM 700 O O . GLY A 1 89 ? 7.252 31.934 28.677 1.00 17.85 118 GLY A O 1
ATOM 701 N N . GLY A 1 90 ? 7.799 33.885 27.753 1.00 16.04 119 GLY A N 1
ATOM 702 C CA . GLY A 1 90 ? 6.804 34.686 28.450 1.00 15.30 119 GLY A CA 1
ATOM 703 C C . GLY A 1 90 ? 5.424 34.692 27.769 1.00 15.23 119 GLY A C 1
ATOM 704 O O . GLY A 1 90 ? 5.064 33.741 27.101 1.00 17.06 119 GLY A O 1
ATOM 705 N N . TYR A 1 91 ? 4.755 35.814 27.979 1.00 14.47 120 TYR A N 1
ATOM 706 C CA . TYR A 1 91 ? 3.306 35.887 27.630 1.00 14.40 120 TYR A CA 1
ATOM 707 C C . TYR A 1 91 ? 2.986 35.534 26.184 1.00 17.07 120 TYR A C 1
ATOM 708 O O . TYR A 1 91 ? 1.868 35.082 25.950 1.00 18.63 120 TYR A O 1
ATOM 717 N N . ALA A 1 92 ? 3.880 35.860 25.229 1.00 16.18 121 ALA A N 1
ATOM 718 C CA . ALA A 1 92 ? 3.561 35.504 23.836 1.00 18.19 121 ALA A CA 1
ATOM 719 C C . ALA A 1 92 ? 3.386 34.044 23.606 1.00 20.85 121 ALA A C 1
ATOM 720 O O . ALA A 1 92 ? 2.618 33.701 22.674 1.00 25.78 121 ALA A O 1
ATOM 722 N N . THR A 1 93 ? 4.128 33.238 24.334 1.00 21.50 122 THR A N 1
ATOM 723 C CA . THR A 1 93 ? 4.011 31.802 24.129 1.00 22.65 122 THR A CA 1
ATOM 724 C C . THR A 1 93 ? 3.330 31.048 25.230 1.00 23.60 122 THR A C 1
ATOM 725 O O . THR A 1 93 ? 2.829 29.985 24.979 1.00 30.17 122 THR A O 1
ATOM 729 N N . ASN A 1 94 ? 3.224 31.660 26.430 1.00 20.68 123 ASN A N 1
ATOM 730 C CA . ASN A 1 94 ? 2.679 31.021 27.677 1.00 25.49 123 ASN A CA 1
ATOM 731 C C . ASN A 1 94 ? 1.825 32.161 28.353 1.00 20.39 123 ASN A C 1
ATOM 732 O O . ASN A 1 94 ? 2.234 32.784 29.314 1.00 21.24 123 ASN A O 1
ATOM 737 N N . PRO A 1 95 ? 0.593 32.387 27.822 1.00 23.43 124 PRO A N 1
ATOM 738 C CA . PRO A 1 95 ? -0.191 33.506 28.316 1.00 25.37 124 PRO A CA 1
ATOM 739 C C . PRO A 1 95 ? -0.657 33.307 29.750 1.00 22.48 124 PRO A C 1
ATOM 740 O O . PRO A 1 95 ? -1.051 34.273 30.409 1.00 23.32 124 PRO A O 1
ATOM 744 N N . GLN A 1 96 ? -0.569 32.086 30.277 1.00 25.31 125 GLN A N 1
ATOM 745 C CA . GLN A 1 96 ? -0.908 31.850 31.683 1.00 30.41 125 GLN A CA 1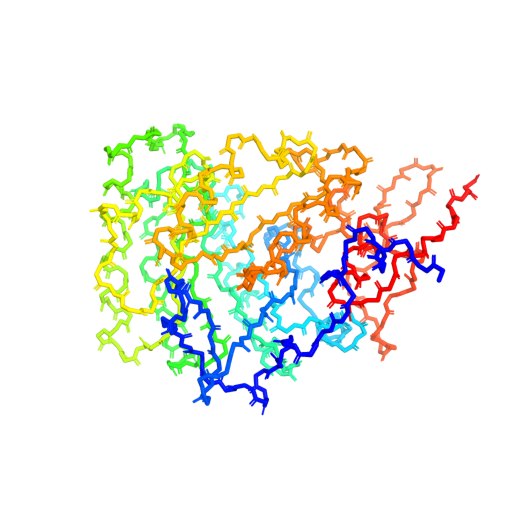
ATOM 746 C C . GLN A 1 96 ? -0.070 32.665 32.693 1.00 22.44 125 GLN A C 1
ATOM 747 O O . GLN A 1 96 ? -0.494 32.832 33.853 1.00 24.48 125 GLN A O 1
ATOM 753 N N A VAL A 1 97 ? 1.056 33.241 32.263 0.78 19.07 126 VAL A N 1
ATOM 754 N N B VAL A 1 97 ? 1.126 33.125 32.286 0.22 19.81 126 VAL A N 1
ATOM 755 C CA A VAL A 1 97 ? 1.752 34.137 33.155 0.78 18.71 126 VAL A CA 1
ATOM 756 C CA B VAL A 1 97 ? 1.873 34.050 33.136 0.22 19.49 126 VAL A CA 1
ATOM 757 C C A VAL A 1 97 ? 0.977 35.349 33.554 0.78 16.88 126 VAL A C 1
ATOM 758 C C B VAL A 1 97 ? 1.011 35.268 33.552 0.22 19.05 126 VAL A C 1
ATOM 759 O O A VAL A 1 97 ? 1.211 35.939 34.585 0.78 17.88 126 VAL A O 1
ATOM 760 O O B VAL A 1 97 ? 1.233 35.793 34.649 0.22 19.42 126 VAL A O 1
ATOM 767 N N . LYS A 1 98 ? 0.042 35.710 32.714 1.00 15.78 127 LYS A N 1
ATOM 768 C CA . LYS A 1 98 ? -0.914 36.772 33.147 1.00 14.98 127 LYS A CA 1
ATOM 769 C C . LYS A 1 98 ? -1.629 36.458 34.429 1.00 16.24 127 LYS A C 1
ATOM 770 O O . LYS A 1 98 ? -1.896 37.375 35.208 1.00 16.65 127 LYS A O 1
ATOM 776 N N . ASP A 1 99 ? -1.948 35.183 34.648 1.00 17.09 128 ASP A N 1
ATOM 777 C CA . ASP A 1 99 ? -2.620 34.789 35.845 1.00 19.63 128 ASP A CA 1
ATOM 778 C C . ASP A 1 99 ? -1.760 35.123 37.065 1.00 16.19 128 ASP A C 1
ATOM 779 O O . ASP A 1 99 ? -2.238 35.508 38.137 1.00 15.97 128 ASP A O 1
ATOM 784 N N . LYS A 1 100 ? -0.411 34.952 36.912 1.00 16.27 129 LYS A N 1
ATOM 785 C CA . LYS A 1 100 ? 0.512 35.234 38.031 1.00 17.75 129 LYS A CA 1
ATOM 786 C C . LYS A 1 100 ? 0.602 36.781 38.285 1.00 15.88 129 LYS A C 1
ATOM 787 O O . LYS A 1 100 ? 0.738 37.195 39.446 1.00 16.45 129 LYS A O 1
ATOM 793 N N . VAL A 1 101 ? 0.486 37.599 37.216 1.00 13.89 130 VAL A N 1
ATOM 794 C CA . VAL A 1 101 ? 0.506 39.015 37.372 1.00 13.67 130 VAL A CA 1
ATOM 795 C C . VAL A 1 101 ? -0.788 39.365 38.171 1.00 13.81 130 VAL A C 1
ATOM 796 O O . VAL A 1 101 ? -0.698 40.205 39.097 1.00 12.90 130 VAL A O 1
ATOM 800 N N . ILE A 1 102 ? -1.943 38.838 37.757 1.00 13.59 131 ILE A N 1
ATOM 801 C CA . ILE A 1 102 ? -3.154 39.173 38.450 1.00 13.46 131 ILE A CA 1
ATOM 802 C C . ILE A 1 102 ? -3.091 38.817 39.959 1.00 13.25 131 ILE A C 1
ATOM 803 O O . ILE A 1 102 ? -3.501 39.546 40.844 1.00 13.51 131 ILE A O 1
ATOM 808 N N A GLU A 1 103 ? -2.600 37.604 40.193 0.62 13.40 132 GLU A N 1
ATOM 809 N N B GLU A 1 103 ? -2.594 37.605 40.229 0.38 12.07 132 GLU A N 1
ATOM 810 C CA A GLU A 1 103 ? -2.390 37.163 41.563 0.62 13.66 132 GLU A CA 1
ATOM 811 C CA B GLU A 1 103 ? -2.384 37.161 41.616 0.38 13.40 132 GLU A CA 1
ATOM 812 C C A GLU A 1 103 ? -1.480 38.104 42.326 0.62 12.83 132 GLU A C 1
ATOM 813 C C B GLU A 1 103 ? -1.479 38.114 42.367 0.38 12.69 132 GLU A C 1
ATOM 814 O O A GLU A 1 103 ? -1.705 38.444 43.492 0.62 13.31 132 GLU A O 1
ATOM 815 O O B GLU A 1 103 ? -1.738 38.485 43.537 0.38 12.41 132 GLU A O 1
ATOM 826 N N . GLY A 1 104 ? -0.384 38.511 41.716 1.00 12.24 133 GLY A N 1
ATOM 827 C CA . GLY A 1 104 ? 0.552 39.429 42.316 1.00 13.47 133 GLY A CA 1
ATOM 828 C C . GLY A 1 104 ? -0.044 40.783 42.617 1.00 12.77 133 GLY A C 1
ATOM 829 O O . GLY A 1 104 ? 0.269 41.384 43.668 1.00 12.23 133 GLY A O 1
ATOM 830 N N . ILE A 1 105 ? -0.902 41.297 41.742 1.00 12.07 134 ILE A N 1
ATOM 831 C CA . ILE A 1 105 ? -1.553 42.574 42.032 1.00 11.01 134 ILE A CA 1
ATOM 832 C C . ILE A 1 105 ? -2.399 42.443 43.307 1.00 12.98 134 ILE A C 1
ATOM 833 O O . ILE A 1 105 ? -2.364 43.274 44.207 1.00 12.60 134 ILE A O 1
ATOM 838 N N . LYS A 1 106 ? -3.164 41.337 43.381 1.00 12.24 135 LYS A N 1
ATOM 839 C CA . LYS A 1 106 ? -4.046 41.113 44.501 1.00 12.86 135 LYS A CA 1
ATOM 840 C C . LYS A 1 106 ? -3.206 40.943 45.799 1.00 13.91 135 LYS A C 1
ATOM 841 O O . LYS A 1 106 ? -3.583 41.513 46.858 1.00 14.46 135 LYS A O 1
ATOM 847 N N . LEU A 1 107 ? -2.092 40.252 45.730 1.00 11.25 136 LEU A N 1
ATOM 848 C CA . LEU A 1 107 ? -1.281 40.097 46.937 1.00 12.27 136 LEU A CA 1
ATOM 849 C C . LEU A 1 107 ? -0.571 41.397 47.328 1.00 12.80 136 LEU A C 1
ATOM 850 O O . LEU A 1 107 ? -0.430 41.650 48.550 1.00 12.57 136 LEU A O 1
ATOM 855 N N . ALA A 1 108 ? -0.212 42.260 46.400 1.00 11.11 137 ALA A N 1
ATOM 856 C CA . ALA A 1 108 ? 0.319 43.560 46.779 1.00 12.39 137 ALA A CA 1
ATOM 857 C C . ALA A 1 108 ? -0.740 44.381 47.494 1.00 13.52 137 ALA A C 1
ATOM 858 O O . ALA A 1 108 ? -0.448 44.946 48.547 1.00 13.26 137 ALA A O 1
ATOM 860 N N . ILE A 1 109 ? -1.950 44.431 46.933 1.00 13.26 138 ILE A N 1
ATOM 861 C CA . ILE A 1 109 ? -2.969 45.166 47.568 1.00 15.16 138 ILE A CA 1
ATOM 862 C C . ILE A 1 109 ? -3.224 44.627 48.978 1.00 15.83 138 ILE A C 1
ATOM 863 O O . ILE A 1 109 ? -3.419 45.370 49.938 1.00 15.36 138 ILE A O 1
ATOM 868 N N . GLN A 1 110 ? -3.346 43.322 49.124 1.00 14.22 139 GLN A N 1
ATOM 869 C CA . GLN A 1 110 ? -3.677 42.694 50.371 1.00 15.97 139 GLN A CA 1
ATOM 870 C C . GLN A 1 110 ? -2.621 42.974 51.455 1.00 13.91 139 GLN A C 1
ATOM 871 O O . GLN A 1 110 ? -2.888 42.856 52.632 1.00 16.57 139 GLN A O 1
ATOM 877 N N . ASN A 1 111 ? -1.379 43.244 51.007 1.00 11.94 140 ASN A N 1
ATOM 878 C CA . ASN A 1 111 ? -0.303 43.534 51.921 1.00 12.21 140 ASN A CA 1
ATOM 879 C C . ASN A 1 111 ? 0.130 45.018 51.950 1.00 12.00 140 ASN A C 1
ATOM 880 O O . ASN A 1 111 ? 1.235 45.357 52.464 1.00 13.12 140 ASN A O 1
ATOM 885 N N . ASP A 1 112 ? -0.774 45.879 51.477 1.00 11.71 141 ASP A N 1
ATOM 886 C CA . ASP A 1 112 ? -0.566 47.330 51.586 1.00 12.61 141 ASP A CA 1
ATOM 887 C C . ASP A 1 112 ? 0.709 47.845 50.904 1.00 11.57 141 ASP A C 1
ATOM 888 O O . ASP A 1 112 ? 1.498 48.575 51.493 1.00 12.59 141 ASP A O 1
ATOM 893 N N . MET A 1 113 ? 0.828 47.503 49.620 1.00 11.41 142 MET A N 1
ATOM 894 C CA . MET A 1 113 ? 1.851 48.003 48.765 1.00 11.13 142 MET A CA 1
ATOM 895 C C . MET A 1 113 ? 1.227 48.487 47.466 1.00 10.24 142 MET A C 1
ATOM 896 O O . MET A 1 113 ? 0.270 47.921 46.970 1.00 12.36 142 MET A O 1
ATOM 901 N N . TYR A 1 114 ? 1.904 49.522 46.879 1.00 9.69 143 TYR A N 1
ATOM 902 C CA . TYR A 1 114 ? 1.672 49.830 45.487 1.00 10.21 143 TYR A CA 1
ATOM 903 C C . TYR A 1 114 ? 2.257 48.678 44.630 1.00 10.22 143 TYR A C 1
ATOM 904 O O . TYR A 1 114 ? 3.132 47.943 45.096 1.00 10.62 143 TYR A O 1
ATOM 913 N N . VAL A 1 115 ? 1.811 48.615 43.372 1.00 9.70 144 VAL A N 1
ATOM 914 C CA . VAL A 1 115 ? 2.269 47.551 42.495 1.00 9.44 144 VAL A CA 1
ATOM 915 C C . VAL A 1 115 ? 2.469 48.077 41.088 1.00 9.30 144 VAL A C 1
ATOM 916 O O . VAL A 1 115 ? 1.587 48.744 40.558 1.00 11.07 144 VAL A O 1
ATOM 920 N N . ILE A 1 116 ? 3.648 47.789 40.576 1.00 9.44 145 ILE A N 1
ATOM 921 C CA . ILE A 1 116 ? 3.976 48.140 39.178 1.00 9.35 145 ILE A CA 1
ATOM 922 C C . ILE A 1 116 ? 3.745 46.939 38.263 1.00 9.47 145 ILE A C 1
ATOM 923 O O . ILE A 1 116 ? 4.332 45.847 38.485 1.00 10.85 145 ILE A O 1
ATOM 928 N N . VAL A 1 117 ? 2.873 47.129 37.235 1.00 9.85 146 VAL A N 1
ATOM 929 C CA . VAL A 1 117 ? 2.593 46.111 36.261 1.00 10.90 146 VAL A CA 1
ATOM 930 C C . VAL A 1 117 ? 3.455 46.380 35.028 1.00 10.40 146 VAL A C 1
ATOM 931 O O . VAL A 1 117 ? 3.247 47.393 34.358 1.00 11.45 146 VAL A O 1
ATOM 935 N N . ASP A 1 118 ? 4.541 45.584 34.863 1.00 10.39 147 ASP A N 1
ATOM 936 C CA . ASP A 1 118 ? 5.571 45.826 33.886 1.00 10.53 147 ASP A CA 1
ATOM 937 C C . ASP A 1 118 ? 5.470 44.861 32.652 1.00 10.07 147 ASP A C 1
ATOM 938 O O . ASP A 1 118 ? 5.686 43.652 32.808 1.00 11.85 147 ASP A O 1
ATOM 943 N N . TRP A 1 119 ? 5.102 45.472 31.516 1.00 10.16 148 TRP A N 1
ATOM 944 C CA . TRP A 1 119 ? 5.142 44.803 30.220 1.00 10.44 148 TRP A CA 1
ATOM 945 C C . TRP A 1 119 ? 6.628 44.825 29.827 1.00 10.40 148 TRP A C 1
ATOM 946 O O . TRP A 1 119 ? 7.132 45.858 29.365 1.00 10.79 148 TRP A O 1
ATOM 957 N N . HIS A 1 120 ? 7.272 43.704 30.025 1.00 10.70 149 HIS A N 1
ATOM 958 C CA . HIS A 1 120 ? 8.767 43.691 30.078 1.00 11.02 149 HIS A CA 1
ATOM 959 C C . HIS A 1 120 ? 9.455 43.502 28.704 1.00 12.43 149 HIS A C 1
ATOM 960 O O . HIS A 1 120 ? 9.987 42.462 28.383 1.00 14.29 149 HIS A O 1
ATOM 967 N N . VAL A 1 121 ? 9.322 44.561 27.898 1.00 11.29 150 VAL A N 1
ATOM 968 C CA . VAL A 1 121 ? 10.046 44.651 26.617 1.00 11.82 150 VAL A CA 1
ATOM 969 C C . VAL A 1 121 ? 11.544 44.553 26.856 1.00 11.80 150 VAL A C 1
ATOM 970 O O . VAL A 1 121 ? 12.065 45.265 27.740 1.00 12.21 150 VAL A O 1
ATOM 974 N N . LEU A 1 122 ? 12.200 43.671 26.115 1.00 11.85 151 LEU A N 1
ATOM 975 C CA . LEU A 1 122 ? 13.648 43.555 26.275 1.00 12.10 151 LEU A CA 1
ATOM 976 C C . LEU A 1 122 ? 14.257 42.943 25.015 1.00 13.61 151 LEU A C 1
ATOM 977 O O . LEU A 1 122 ? 15.121 43.565 24.370 1.00 14.99 151 LEU A O 1
ATOM 982 N N . ASN A 1 123 ? 13.833 41.736 24.615 1.00 13.48 152 ASN A N 1
ATOM 983 C CA . ASN A 1 123 ? 14.350 41.081 23.397 1.00 13.27 152 ASN A CA 1
ATOM 984 C C . ASN A 1 123 ? 13.110 40.715 22.578 1.00 15.23 152 ASN A C 1
ATOM 985 O O . ASN A 1 123 ? 12.409 39.756 22.919 1.00 16.50 152 ASN A O 1
ATOM 990 N N . PRO A 1 124 ? 12.828 41.414 21.469 1.00 15.04 153 PRO A N 1
ATOM 991 C CA . PRO A 1 124 ? 13.648 42.486 20.828 1.00 14.38 153 PRO A CA 1
ATOM 992 C C . PRO A 1 124 ? 13.364 43.870 21.491 1.00 14.73 153 PRO A C 1
ATOM 993 O O . PRO A 1 124 ? 12.576 44.019 22.438 1.00 14.18 153 PRO A O 1
ATOM 997 N N . GLY A 1 125 ? 14.057 44.880 20.965 1.00 13.25 154 GLY A N 1
ATOM 998 C CA . GLY A 1 125 ? 14.082 46.126 21.620 1.00 13.18 154 GLY A CA 1
ATOM 999 C C . GLY A 1 125 ? 12.998 47.149 21.216 1.00 12.95 154 GLY A C 1
ATOM 1000 O O . GLY A 1 125 ? 12.886 48.220 21.914 1.00 12.89 154 GLY A O 1
ATOM 1001 N N . ASP A 1 126 ? 12.265 46.960 20.140 1.00 13.64 155 ASP A N 1
ATOM 1002 C CA . ASP A 1 126 ? 11.239 47.928 19.712 1.00 12.08 155 ASP A CA 1
ATOM 1003 C C . ASP A 1 126 ? 9.926 47.442 20.301 1.00 12.32 155 ASP A C 1
ATOM 1004 O O . ASP A 1 126 ? 9.426 46.381 19.970 1.00 13.74 155 ASP A O 1
ATOM 1009 N N . PRO A 1 127 ? 9.337 48.290 21.144 1.00 12.11 156 PRO A N 1
ATOM 1010 C CA . PRO A 1 127 ? 8.000 47.941 21.703 1.00 11.70 156 PRO A CA 1
ATOM 1011 C C . PRO A 1 127 ? 6.891 47.765 20.666 1.00 12.99 156 PRO A C 1
ATOM 1012 O O . PRO A 1 127 ? 5.855 47.181 20.981 1.00 14.13 156 PRO A O 1
ATOM 1016 N N . ASN A 1 128 ? 7.123 48.291 19.443 1.00 13.48 157 ASN A N 1
ATOM 1017 C CA . ASN A 1 128 ? 6.204 48.127 18.351 1.00 14.35 157 ASN A CA 1
ATOM 1018 C C . ASN A 1 128 ? 6.337 46.805 17.577 1.00 14.35 157 ASN A C 1
ATOM 1019 O O . ASN A 1 128 ? 5.586 46.580 16.608 1.00 18.15 157 ASN A O 1
ATOM 1024 N N . ALA A 1 129 ? 7.367 46.005 17.971 1.00 15.65 158 ALA A N 1
ATOM 1025 C CA . ALA A 1 129 ? 7.583 44.752 17.253 1.00 15.94 158 ALA A CA 1
ATOM 1026 C C . ALA A 1 129 ? 6.350 43.845 17.329 1.00 15.77 158 ALA A C 1
ATOM 1027 O O . ALA A 1 129 ? 5.603 43.860 18.302 1.00 15.93 158 ALA A O 1
ATOM 1029 N N . GLU A 1 130 ? 6.224 42.968 16.307 1.00 18.28 159 GLU A N 1
ATOM 1030 C CA . GLU A 1 130 ? 5.087 42.033 16.209 1.00 17.81 159 GLU A CA 1
ATOM 1031 C C . GLU A 1 130 ? 4.893 41.195 17.460 1.00 13.82 159 GLU A C 1
ATOM 1032 O O . GLU A 1 130 ? 3.741 40.944 17.872 1.00 17.27 159 GLU A O 1
ATOM 1038 N N A ILE A 1 131 ? 5.944 40.615 18.058 0.24 11.84 160 ILE A N 1
ATOM 1039 N N B ILE A 1 131 ? 6.013 40.807 18.074 0.76 18.44 160 ILE A N 1
ATOM 1040 C CA A ILE A 1 131 ? 5.743 39.744 19.259 0.24 10.99 160 ILE A CA 1
ATOM 1041 C CA B ILE A 1 131 ? 5.909 39.894 19.222 0.76 19.56 160 ILE A CA 1
ATOM 1042 C C A ILE A 1 131 ? 5.015 40.523 20.384 0.24 13.48 160 ILE A C 1
ATOM 1043 C C B ILE A 1 131 ? 5.152 40.537 20.369 0.76 16.82 160 ILE A C 1
ATOM 1044 O O A ILE A 1 131 ? 4.330 39.890 21.241 0.24 11.79 160 ILE A O 1
ATOM 1045 O O B ILE A 1 131 ? 4.602 39.833 21.232 0.76 17.26 160 ILE A O 1
ATOM 1054 N N . TYR A 1 132 ? 5.165 41.871 20.410 1.00 14.17 161 TYR A N 1
ATOM 1055 C CA . TYR A 1 132 ? 4.537 42.636 21.451 1.00 12.72 161 TYR A CA 1
ATOM 1056 C C . TYR A 1 132 ? 3.156 43.145 21.134 1.00 14.91 161 TYR A C 1
ATOM 1057 O O . TYR A 1 132 ? 2.560 44.022 21.816 1.00 14.68 161 TYR A O 1
ATOM 1066 N N . LYS A 1 133 ? 2.521 42.609 20.063 1.00 15.23 162 LYS A N 1
ATOM 1067 C CA . LYS A 1 133 ? 1.207 43.094 19.594 1.00 17.42 162 LYS A CA 1
ATOM 1068 C C . LYS A 1 133 ? 0.088 43.009 20.593 1.00 14.99 162 LYS A C 1
ATOM 1069 O O . LYS A 1 133 ? -0.904 43.748 20.439 1.00 17.80 162 LYS A O 1
ATOM 1075 N N . GLY A 1 134 ? 0.247 42.131 21.606 1.00 15.18 163 GLY A N 1
ATOM 1076 C CA . GLY A 1 134 ? -0.749 42.069 22.609 1.00 15.30 163 GLY A CA 1
ATOM 1077 C C . GLY A 1 134 ? -0.782 43.092 23.729 1.00 12.97 163 GLY A C 1
ATOM 1078 O O . GLY A 1 134 ? -1.599 43.043 24.668 1.00 14.24 163 GLY A O 1
ATOM 1079 N N . ALA A 1 135 ? 0.146 44.048 23.625 1.00 13.14 164 ALA A N 1
ATOM 1080 C CA . ALA A 1 135 ? 0.367 44.964 24.730 1.00 12.85 164 ALA A CA 1
ATOM 1081 C C . ALA A 1 135 ? -0.898 45.781 25.086 1.00 12.24 164 ALA A C 1
ATOM 1082 O O . ALA A 1 135 ? -1.292 45.864 26.283 1.00 12.85 164 ALA A O 1
ATOM 1084 N N . LYS A 1 136 ? -1.562 46.361 24.078 1.00 14.81 165 LYS A N 1
ATOM 1085 C CA . LYS A 1 136 ? -2.723 47.224 24.379 1.00 13.70 165 LYS A CA 1
ATOM 1086 C C . LYS A 1 136 ? -3.873 46.396 25.001 1.00 13.22 165 LYS A C 1
ATOM 1087 O O . LYS A 1 136 ? -4.452 46.832 26.000 1.00 14.56 165 LYS A O 1
ATOM 1093 N N A ASP A 1 137 ? -4.097 45.220 24.506 0.57 13.73 166 ASP A N 1
ATOM 1094 N N B ASP A 1 137 ? -4.115 45.196 24.452 0.43 14.69 166 ASP A N 1
ATOM 1095 C CA A ASP A 1 137 ? -5.170 44.448 25.064 0.57 13.89 166 ASP A CA 1
ATOM 1096 C CA B ASP A 1 137 ? -5.110 44.202 24.979 0.43 15.63 166 ASP A CA 1
ATOM 1097 C C A ASP A 1 137 ? -4.820 43.949 26.477 0.57 12.63 166 ASP A C 1
ATOM 1098 C C B ASP A 1 137 ? -4.833 43.881 26.427 0.43 14.43 166 ASP A C 1
ATOM 1099 O O A ASP A 1 137 ? -5.693 43.746 27.331 0.57 14.85 166 ASP A O 1
ATOM 1100 O O B ASP A 1 137 ? -5.785 43.695 27.225 0.43 16.10 166 ASP A O 1
ATOM 1109 N N . PHE A 1 138 ? -3.519 43.691 26.729 1.00 12.87 167 PHE A N 1
ATOM 1110 C CA . PHE A 1 138 ? -3.108 43.271 28.060 1.00 12.36 167 PHE A CA 1
ATOM 1111 C C . PHE A 1 138 ? -3.416 44.376 29.094 1.00 12.35 167 PHE A C 1
ATOM 1112 O O . PHE A 1 138 ? -4.031 44.142 30.144 1.00 12.74 167 PHE A O 1
ATOM 1120 N N . PHE A 1 139 ? -2.992 45.620 28.758 1.00 11.83 168 PHE A N 1
ATOM 1121 C CA . PHE A 1 139 ? -3.289 46.692 29.695 1.00 11.80 168 PHE A CA 1
ATOM 1122 C C . PHE A 1 139 ? -4.792 46.956 29.853 1.00 12.15 168 PHE A C 1
ATOM 1123 O O . PHE A 1 139 ? -5.256 47.270 30.952 1.00 12.70 168 PHE A O 1
ATOM 1131 N N . LYS A 1 140 ? -5.514 46.831 28.746 1.00 12.41 169 LYS A N 1
ATOM 1132 C CA . LYS A 1 140 ? -6.989 46.897 28.774 1.00 12.85 169 LYS A CA 1
ATOM 1133 C C . LYS A 1 140 ? -7.515 45.907 29.820 1.00 11.78 169 LYS A C 1
ATOM 1134 O O . LYS A 1 140 ? -8.350 46.285 30.658 1.00 12.66 169 LYS A O 1
ATOM 1140 N N A GLU A 1 141 ? -7.089 44.647 29.729 0.42 11.68 170 GLU A N 1
ATOM 1141 N N B GLU A 1 141 ? -7.096 44.650 29.707 0.58 12.48 170 GLU A N 1
ATOM 1142 C CA A GLU A 1 141 ? -7.629 43.599 30.608 0.42 11.71 170 GLU A CA 1
ATOM 1143 C CA B GLU A 1 141 ? -7.596 43.589 30.580 0.58 13.71 170 GLU A CA 1
ATOM 1144 C C A GLU A 1 141 ? -7.256 43.800 32.070 0.42 11.93 170 GLU A C 1
ATOM 1145 C C B GLU A 1 141 ? -7.289 43.886 32.069 0.58 12.03 170 GLU A C 1
ATOM 1146 O O A GLU A 1 141 ? -8.059 43.454 32.924 0.42 15.31 170 GLU A O 1
ATOM 1147 O O B GLU A 1 141 ? -8.179 43.770 32.926 0.58 11.55 170 GLU A O 1
ATOM 1158 N N . ILE A 1 142 ? -6.059 44.354 32.356 1.00 11.72 171 ILE A N 1
ATOM 1159 C CA . ILE A 1 142 ? -5.716 44.612 33.736 1.00 12.35 171 ILE A CA 1
ATOM 1160 C C . ILE A 1 142 ? -6.597 45.790 34.217 1.00 12.06 171 ILE A C 1
ATOM 1161 O O . ILE A 1 142 ? -7.121 45.694 35.367 1.00 13.27 171 ILE A O 1
ATOM 1166 N N . ALA A 1 143 ? -6.770 46.797 33.424 1.00 11.57 172 ALA A N 1
ATOM 1167 C CA . ALA A 1 143 ? -7.614 47.892 33.823 1.00 12.19 172 ALA A CA 1
ATOM 1168 C C . ALA A 1 143 ? -9.112 47.522 33.948 1.00 11.80 172 ALA A C 1
ATOM 1169 O O . ALA A 1 143 ? -9.833 48.155 34.780 1.00 12.71 172 ALA A O 1
ATOM 1171 N N . GLN A 1 144 ? -9.591 46.534 33.169 1.00 12.46 173 GLN A N 1
ATOM 1172 C CA . GLN A 1 144 ? -10.961 46.082 33.375 1.00 12.23 173 GLN A CA 1
ATOM 1173 C C . GLN A 1 144 ? -11.066 45.363 34.691 1.00 12.57 173 GLN A C 1
ATOM 1174 O O . GLN A 1 144 ? -12.148 45.442 35.310 1.00 13.30 173 GLN A O 1
ATOM 1180 N N . LYS A 1 145 ? -10.084 44.614 35.109 1.00 12.01 174 LYS A N 1
ATOM 1181 C CA . LYS A 1 145 ? -10.114 43.846 36.332 1.00 12.50 174 LYS A CA 1
ATOM 1182 C C . LYS A 1 145 ? -9.930 44.699 37.573 1.00 12.04 174 LYS A C 1
ATOM 1183 O O . LYS A 1 145 ? -10.501 44.396 38.629 1.00 16.10 174 LYS A O 1
ATOM 1189 N N . PHE A 1 146 ? -9.141 45.768 37.410 1.00 12.00 175 PHE A N 1
ATOM 1190 C CA . PHE A 1 146 ? -8.790 46.626 38.536 1.00 11.95 175 PHE A CA 1
ATOM 1191 C C . PHE A 1 146 ? -9.023 48.109 38.166 1.00 11.35 175 PHE A C 1
ATOM 1192 O O . PHE A 1 146 ? -8.061 48.882 37.999 1.00 13.13 175 PHE A O 1
ATOM 1200 N N . PRO A 1 147 ? -10.264 48.515 37.984 1.00 12.49 176 PRO A N 1
ATOM 1201 C CA . PRO A 1 147 ? -10.572 49.837 37.335 1.00 14.14 176 PRO A CA 1
ATOM 1202 C C . PRO A 1 147 ? -10.198 51.017 38.229 1.00 13.07 176 PRO A C 1
ATOM 1203 O O . PRO A 1 147 ? -10.574 51.115 39.412 1.00 15.76 176 PRO A O 1
ATOM 1207 N N . ASN A 1 148 ? -9.339 51.863 37.646 1.00 13.05 177 ASN A N 1
ATOM 1208 C CA . ASN A 1 148 ? -8.836 53.011 38.339 1.00 12.68 177 ASN A CA 1
ATOM 1209 C C . ASN A 1 148 ? -8.303 52.715 39.740 1.00 11.97 177 ASN A C 1
ATOM 1210 O O . ASN A 1 148 ? -8.496 53.505 40.665 1.00 14.19 177 ASN A O 1
ATOM 1215 N N . ASP A 1 149 ? -7.626 51.568 39.897 1.00 12.24 178 ASP A N 1
ATOM 1216 C CA . ASP A 1 149 ? -7.225 51.168 41.236 1.00 12.29 178 ASP A CA 1
ATOM 1217 C C . ASP A 1 149 ? -6.018 51.983 41.645 1.00 12.76 178 ASP A C 1
ATOM 1218 O O . ASP A 1 149 ? -4.982 51.996 40.962 1.00 13.57 178 ASP A O 1
ATOM 1223 N N . PHE A 1 150 ? -6.123 52.659 42.786 1.00 13.16 179 PHE A N 1
ATOM 1224 C CA . PHE A 1 150 ? -5.028 53.550 43.205 1.00 11.67 179 PHE A CA 1
ATOM 1225 C C . PHE A 1 150 ? -3.735 52.870 43.571 1.00 10.68 179 PHE A C 1
ATOM 1226 O O . PHE A 1 150 ? -2.690 53.554 43.722 1.00 11.97 179 PHE A O 1
ATOM 1234 N N . HIS A 1 151 ? -3.766 51.525 43.763 1.00 11.10 180 HIS A N 1
ATOM 1235 C CA 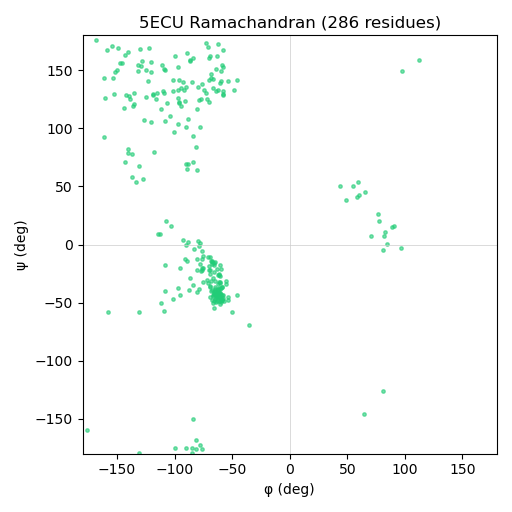. HIS A 1 151 ? -2.534 50.827 44.038 1.00 11.13 180 HIS A CA 1
ATOM 1236 C C . HIS A 1 151 ? -1.631 50.602 42.843 1.00 9.74 180 HIS A C 1
ATOM 1237 O O . HIS A 1 151 ? -0.443 50.326 43.014 1.00 12.05 180 HIS A O 1
ATOM 1244 N N . ILE A 1 152 ? -2.240 50.638 41.630 1.00 10.37 181 ILE A N 1
ATOM 1245 C CA . ILE A 1 152 ? -1.514 50.159 40.425 1.00 10.07 181 ILE A CA 1
ATOM 1246 C C . ILE A 1 152 ? -0.839 51.298 39.703 1.00 9.62 181 ILE A C 1
ATOM 1247 O O . ILE A 1 152 ? -1.450 52.337 39.412 1.00 11.25 181 ILE A O 1
ATOM 1252 N N . ILE A 1 153 ? 0.409 51.014 39.340 1.00 9.46 182 ILE A N 1
ATOM 1253 C CA . ILE A 1 153 ? 1.226 51.828 38.425 1.00 10.46 182 ILE A CA 1
ATOM 1254 C C . ILE A 1 153 ? 1.502 50.974 37.175 1.00 9.38 182 ILE A C 1
ATOM 1255 O O . ILE A 1 153 ? 1.861 49.795 37.331 1.00 11.33 182 ILE A O 1
ATOM 1260 N N . TYR A 1 154 ? 1.268 51.539 36.000 1.00 9.90 183 TYR A N 1
ATOM 1261 C CA . TYR A 1 154 ? 1.517 50.824 34.750 1.00 10.22 183 TYR A CA 1
ATOM 1262 C C . TYR A 1 154 ? 2.874 51.190 34.180 1.00 9.67 183 TYR A C 1
ATOM 1263 O O . TYR A 1 154 ? 3.131 52.362 34.026 1.00 13.05 183 TYR A O 1
ATOM 1272 N N . GLU A 1 155 ? 3.639 50.186 33.777 1.00 9.72 184 GLU A N 1
ATOM 1273 C CA . GLU A 1 155 ? 4.940 50.387 33.110 1.00 9.76 184 GLU A CA 1
ATOM 1274 C C . GLU A 1 155 ? 4.836 49.724 31.754 1.00 10.48 184 GLU A C 1
ATOM 1275 O O . GLU A 1 155 ? 4.836 48.518 31.614 1.00 11.46 184 GLU A O 1
ATOM 1281 N N . LEU A 1 156 ? 4.704 50.603 30.715 1.00 10.13 185 LEU A N 1
ATOM 1282 C CA . LEU A 1 156 ? 4.275 50.118 29.381 1.00 10.78 185 LEU A CA 1
ATOM 1283 C C . LEU A 1 156 ? 5.360 49.404 28.580 1.00 12.70 185 LEU A C 1
ATOM 1284 O O . LEU A 1 156 ? 4.984 48.642 27.708 1.00 13.25 185 LEU A O 1
ATOM 1289 N N . CYS A 1 157 ? 6.622 49.669 28.879 1.00 11.52 186 CYS A N 1
ATOM 1290 C CA . CYS A 1 157 ? 7.657 49.090 28.072 1.00 12.29 186 CYS A CA 1
ATOM 1291 C C . CYS A 1 157 ? 8.987 49.147 28.849 1.00 13.45 186 CYS A C 1
ATOM 1292 O O . CYS A 1 157 ? 9.730 50.107 28.675 1.00 14.26 186 CYS A O 1
ATOM 1295 N N . ASN A 1 158 ? 9.303 48.115 29.561 1.00 13.25 187 ASN A N 1
ATOM 1296 C CA . ASN A 1 158 ? 10.532 48.072 30.391 1.00 11.35 187 ASN A CA 1
ATOM 1297 C C . ASN A 1 158 ? 11.745 48.808 29.772 1.00 11.60 187 ASN A C 1
ATOM 1298 O O . ASN A 1 158 ? 12.158 49.827 30.352 1.00 12.01 187 ASN A O 1
ATOM 1303 N N . GLU A 1 159 ? 12.291 48.255 28.689 1.00 11.19 188 GLU A N 1
ATOM 1304 C CA . GLU A 1 159 ? 13.576 48.711 28.136 1.00 10.50 188 GLU A CA 1
ATOM 1305 C C . GLU A 1 159 ? 13.547 48.720 26.605 1.00 10.65 188 GLU A C 1
ATOM 1306 O O . GLU A 1 159 ? 14.083 47.816 25.986 1.00 13.64 188 GLU A O 1
ATOM 1312 N N . PRO A 1 160 ? 13.012 49.757 26.013 1.00 10.62 189 PRO A N 1
ATOM 1313 C CA . PRO A 1 160 ? 13.286 49.986 24.577 1.00 12.02 189 PRO A CA 1
ATOM 1314 C C . PRO A 1 160 ? 14.777 49.993 24.380 1.00 11.92 189 PRO A C 1
ATOM 1315 O O . PRO A 1 160 ? 15.497 50.577 25.194 1.00 11.95 189 PRO A O 1
ATOM 1319 N N . ASN A 1 161 ? 15.259 49.395 23.278 1.00 11.25 190 ASN A N 1
ATOM 1320 C CA . ASN A 1 161 ? 16.686 49.226 23.089 1.00 11.92 190 ASN A CA 1
ATOM 1321 C C . ASN A 1 161 ? 16.934 48.787 21.649 1.00 12.00 190 ASN A C 1
ATOM 1322 O O . ASN A 1 161 ? 16.013 48.598 20.906 1.00 13.81 190 ASN A O 1
ATOM 1327 N N . PRO A 1 162 ? 18.235 48.669 21.281 1.00 12.83 191 PRO A N 1
ATOM 1328 C CA . PRO A 1 162 ? 18.537 48.511 19.862 1.00 14.41 191 PRO A CA 1
ATOM 1329 C C . PRO A 1 162 ? 18.530 46.993 19.399 1.00 14.37 191 PRO A C 1
ATOM 1330 O O . PRO A 1 162 ? 18.743 46.794 18.201 1.00 16.90 191 PRO A O 1
ATOM 1334 N N . THR A 1 163 ? 18.222 46.069 20.305 1.00 12.82 192 THR A N 1
ATOM 1335 C CA . THR A 1 163 ? 18.213 44.675 19.895 1.00 15.03 192 THR A CA 1
ATOM 1336 C C . THR A 1 163 ? 17.205 44.458 18.769 1.00 14.83 192 THR A C 1
ATOM 1337 O O . THR A 1 163 ? 16.008 44.793 18.871 1.00 15.88 192 THR A O 1
ATOM 1341 N N A ASP A 1 164 ? 17.704 43.870 17.678 0.52 16.22 193 ASP A N 1
ATOM 1342 N N B ASP A 1 164 ? 17.7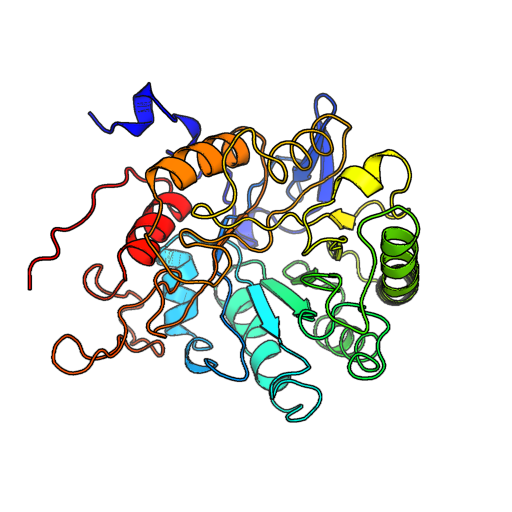27 43.928 17.666 0.48 16.54 193 ASP A N 1
ATOM 1343 C CA A ASP A 1 164 ? 16.923 43.894 16.418 0.52 17.02 193 ASP A CA 1
ATOM 1344 C CA B ASP A 1 164 ? 16.965 43.860 16.406 0.48 21.17 193 ASP A CA 1
ATOM 1345 C C A ASP A 1 164 ? 15.704 42.961 16.522 0.52 17.42 193 ASP A C 1
ATOM 1346 C C B ASP A 1 164 ? 15.699 42.977 16.567 0.48 19.03 193 ASP A C 1
ATOM 1347 O O A ASP A 1 164 ? 15.895 41.787 16.872 0.52 17.09 193 ASP A O 1
ATOM 1348 O O B ASP A 1 164 ? 15.837 41.852 17.023 0.48 26.40 193 ASP A O 1
ATOM 1357 N N . PRO A 1 165 ? 14.514 43.408 16.097 1.00 17.93 194 PRO A N 1
ATOM 1358 C CA . PRO A 1 165 ? 14.135 44.780 15.675 1.00 17.30 194 PRO A CA 1
ATOM 1359 C C . PRO A 1 165 ? 14.002 45.682 16.911 1.00 16.52 194 PRO A C 1
ATOM 1360 O O . PRO A 1 165 ? 13.240 45.458 17.869 1.00 16.43 194 PRO A O 1
ATOM 1364 N N . GLY A 1 166 ? 14.724 46.779 16.805 1.00 16.54 195 GLY A N 1
ATOM 1365 C CA . GLY A 1 166 ? 14.960 47.713 17.897 1.00 14.51 195 GLY A CA 1
ATOM 1366 C C . GLY A 1 166 ? 14.716 49.159 17.549 1.00 14.28 195 GLY A C 1
ATOM 1367 O O . GLY A 1 166 ? 14.256 49.521 16.489 1.00 17.78 195 GLY A O 1
ATOM 1368 N N . VAL A 1 167 ? 14.965 49.957 18.582 1.00 13.93 196 VAL A N 1
ATOM 1369 C CA . VAL A 1 167 ? 14.966 51.410 18.463 1.00 13.55 196 VAL A CA 1
ATOM 1370 C C . VAL A 1 167 ? 16.378 51.954 18.571 1.00 12.75 196 VAL A C 1
ATOM 1371 O O . VAL A 1 167 ? 17.224 51.395 19.299 1.00 15.79 196 VAL A O 1
ATOM 1375 N N . THR A 1 168 ? 16.581 53.108 17.900 1.00 15.02 197 THR A N 1
ATOM 1376 C CA . THR A 1 168 ? 17.828 53.771 17.922 1.00 14.51 197 THR A CA 1
ATOM 1377 C C . THR A 1 168 ? 17.961 54.736 19.134 1.00 13.62 197 THR A C 1
ATOM 1378 O O . THR A 1 168 ? 16.964 55.187 19.655 1.00 13.53 197 THR A O 1
ATOM 1382 N N . ASN A 1 169 ? 19.205 55.025 19.487 1.00 14.27 198 ASN A N 1
ATOM 1383 C CA . ASN A 1 169 ? 19.495 55.866 20.656 1.00 13.86 198 ASN A CA 1
ATOM 1384 C C . ASN A 1 169 ? 19.552 57.345 20.244 1.00 13.66 198 ASN A C 1
ATOM 1385 O O . ASN A 1 169 ? 20.580 58.021 20.266 1.00 16.29 198 ASN A O 1
ATOM 1390 N N . ASP A 1 170 ? 18.380 57.837 19.800 1.00 13.88 199 ASP A N 1
ATOM 1391 C CA . ASP A 1 170 ? 18.264 59.181 19.183 1.00 14.04 199 ASP A CA 1
ATOM 1392 C C . ASP A 1 170 ? 16.773 59.533 19.171 1.00 13.86 199 ASP A C 1
ATOM 1393 O O . ASP A 1 170 ? 15.886 58.776 19.568 1.00 14.85 199 ASP A O 1
ATOM 1398 N N A GLU A 1 171 ? 16.545 60.664 18.501 0.52 17.24 200 GLU A N 1
ATOM 1399 N N B GLU A 1 171 ? 16.471 60.786 18.748 0.48 14.40 200 GLU A N 1
ATOM 1400 C CA A GLU A 1 171 ? 15.245 61.317 18.553 0.52 18.06 200 GLU A CA 1
ATOM 1401 C CA B GLU A 1 171 ? 15.020 61.240 18.622 0.48 16.80 200 GLU A CA 1
ATOM 1402 C C A GLU A 1 171 ? 14.273 60.398 17.791 0.52 17.82 200 GLU A C 1
ATOM 1403 C C B GLU A 1 171 ? 14.193 60.278 17.814 0.48 16.23 200 GLU A C 1
ATOM 1404 O O A GLU A 1 171 ? 13.117 60.282 18.170 0.52 17.01 200 GLU A O 1
ATOM 1405 O O B GLU A 1 171 ? 13.025 60.047 18.136 0.48 15.93 200 GLU A O 1
ATOM 1416 N N . ALA A 1 172 ? 14.721 59.734 16.696 1.00 16.53 201 ALA A N 1
ATOM 1417 C CA . ALA A 1 172 ? 13.876 58.795 15.942 1.00 18.64 201 ALA A CA 1
ATOM 1418 C C . ALA A 1 172 ? 13.461 57.590 16.753 1.00 16.18 201 ALA A C 1
ATOM 1419 O O . ALA A 1 172 ? 12.281 57.211 16.709 1.00 17.47 201 ALA A O 1
ATOM 1421 N N . GLY A 1 173 ? 14.338 57.111 17.592 1.00 14.34 202 GLY A N 1
ATOM 1422 C CA . GLY A 1 173 ? 14.017 56.027 18.508 1.00 15.22 202 GLY A CA 1
ATOM 1423 C C . GLY A 1 173 ? 13.012 56.386 19.549 1.00 14.68 202 GLY A C 1
ATOM 1424 O O . GLY A 1 173 ? 12.082 55.683 19.872 1.00 14.62 202 GLY A O 1
ATOM 1425 N N . TRP A 1 174 ? 13.217 57.584 20.088 1.00 13.25 203 TRP A N 1
ATOM 1426 C CA . TRP A 1 174 ? 12.241 58.141 21.063 1.00 15.06 203 TRP A CA 1
ATOM 1427 C C . TRP A 1 174 ? 10.863 58.303 20.455 1.00 14.52 203 TRP A C 1
ATOM 1428 O O . TRP A 1 174 ? 9.843 57.954 21.070 1.00 14.77 203 TRP A O 1
ATOM 1439 N N . LYS A 1 175 ? 10.816 58.778 19.210 1.00 13.54 204 LYS A N 1
ATOM 1440 C CA . LYS A 1 175 ? 9.502 58.862 18.523 1.00 14.78 204 LYS A CA 1
ATOM 1441 C C . LYS A 1 175 ? 8.831 57.522 18.415 1.00 15.05 204 LYS A C 1
ATOM 1442 O O . LYS A 1 175 ? 7.578 57.496 18.483 1.00 16.04 204 LYS A O 1
ATOM 1448 N N . LYS A 1 176 ? 9.552 56.401 18.195 1.00 14.83 205 LYS A N 1
ATOM 1449 C CA . LYS A 1 176 ? 8.914 55.102 18.162 1.00 15.59 205 LYS A CA 1
ATOM 1450 C C . LYS A 1 176 ? 8.334 54.724 19.500 1.00 15.16 205 LYS A C 1
ATOM 1451 O O . LYS A 1 176 ? 7.330 54.085 19.569 1.00 14.85 205 LYS A O 1
ATOM 1457 N N . VAL A 1 177 ? 9.032 55.068 20.559 1.00 12.79 206 VAL A N 1
ATOM 1458 C CA . VAL A 1 177 ? 8.505 54.837 21.913 1.00 13.00 206 VAL A CA 1
ATOM 1459 C C . VAL A 1 177 ? 7.184 55.604 22.167 1.00 12.69 206 VAL A C 1
ATOM 1460 O O . VAL A 1 177 ? 6.235 55.052 22.665 1.00 15.07 206 VAL A O 1
ATOM 1464 N N . LYS A 1 178 ? 7.217 56.912 21.806 1.00 12.66 207 LYS A N 1
ATOM 1465 C CA . LYS A 1 178 ? 5.985 57.673 21.963 1.00 15.01 207 LYS A CA 1
ATOM 1466 C C . LYS A 1 178 ? 4.861 57.113 21.105 1.00 15.58 207 LYS A C 1
ATOM 1467 O O . LYS A 1 178 ? 3.729 57.113 21.579 1.00 16.12 207 LYS A O 1
ATOM 1473 N N . ALA A 1 179 ? 5.156 56.731 19.869 1.00 14.71 208 ALA A N 1
ATOM 1474 C CA . ALA A 1 179 ? 4.112 56.204 19.007 1.00 17.17 208 ALA A CA 1
ATOM 1475 C C . ALA A 1 179 ? 3.472 54.920 19.544 1.00 15.64 208 ALA A C 1
ATOM 1476 O O . ALA A 1 179 ? 2.289 54.648 19.358 1.00 17.66 208 ALA A O 1
ATOM 1478 N N . TYR A 1 180 ? 4.296 54.141 20.240 1.00 13.83 209 TYR A N 1
ATOM 1479 C CA . TYR A 1 180 ? 3.818 52.986 20.970 1.00 14.24 209 TYR A CA 1
ATOM 1480 C C . TYR A 1 180 ? 2.927 53.288 22.143 1.00 13.55 209 TYR A C 1
ATOM 1481 O O . TYR A 1 180 ? 1.858 52.746 22.356 1.00 13.99 209 TYR A O 1
ATOM 1490 N N . ALA A 1 181 ? 3.463 54.210 22.942 1.00 13.08 210 ALA A N 1
ATOM 1491 C CA . ALA A 1 181 ? 2.881 54.425 24.286 1.00 13.16 210 ALA A CA 1
ATOM 1492 C C . ALA A 1 181 ? 1.613 55.271 24.229 1.00 13.17 210 ALA A C 1
ATOM 1493 O O . ALA A 1 181 ? 0.665 55.023 24.981 1.00 13.11 210 ALA A O 1
ATOM 1495 N N . GLU A 1 182 ? 1.590 56.276 23.352 1.00 13.36 211 GLU A N 1
ATOM 1496 C CA . GLU A 1 182 ? 0.484 57.237 23.402 1.00 14.14 211 GLU A CA 1
ATOM 1497 C C . GLU A 1 182 ? -0.922 56.582 23.222 1.00 13.44 211 GLU A C 1
ATOM 1498 O O . GLU A 1 182 ? -1.876 56.967 23.937 1.00 14.64 211 GLU A O 1
ATOM 1504 N N . PRO A 1 183 ? -1.055 55.655 22.264 1.00 13.98 212 PRO A N 1
ATOM 1505 C CA . PRO A 1 183 ? -2.416 55.052 22.137 1.00 14.73 212 PRO A CA 1
ATOM 1506 C C . PRO A 1 183 ? -2.872 54.234 23.332 1.00 13.40 212 PRO A C 1
ATOM 1507 O O . PRO A 1 183 ? -4.081 54.176 23.652 1.00 15.11 212 PRO A O 1
ATOM 1511 N N . ILE A 1 184 ? -1.923 53.594 24.030 1.00 12.91 213 ILE A N 1
ATOM 1512 C CA . ILE A 1 184 ? -2.246 52.837 25.242 1.00 12.67 213 ILE A CA 1
ATOM 1513 C C . ILE A 1 184 ? -2.652 53.767 26.360 1.00 11.78 213 ILE A C 1
ATOM 1514 O O . ILE A 1 184 ? -3.636 53.583 27.052 1.00 12.47 213 ILE A O 1
ATOM 1519 N N . ILE A 1 185 ? -1.857 54.853 26.501 1.00 11.56 214 ILE A N 1
ATOM 1520 C CA . ILE A 1 185 ? -2.180 55.873 27.530 1.00 12.59 214 ILE A CA 1
ATOM 1521 C C . ILE A 1 185 ? -3.601 56.439 27.256 1.00 12.39 214 ILE A C 1
ATOM 1522 O O . ILE A 1 185 ? -4.412 56.564 28.151 1.00 12.88 214 ILE A O 1
ATOM 1527 N N . LYS A 1 186 ? -3.858 56.803 25.997 1.00 11.77 215 LYS A N 1
ATOM 1528 C CA . LYS A 1 186 ? -5.110 57.392 25.626 1.00 12.58 215 LYS A CA 1
ATOM 1529 C C . LYS A 1 186 ? -6.253 56.443 26.014 1.00 12.37 215 LYS A C 1
ATOM 1530 O O . LYS A 1 186 ? -7.288 56.871 26.576 1.00 13.66 215 LYS A O 1
ATOM 1536 N N . MET A 1 187 ? -6.127 55.153 25.642 1.00 12.35 216 MET A N 1
ATOM 1537 C CA . MET A 1 187 ? -7.143 54.184 25.949 1.00 12.55 216 MET A CA 1
ATOM 1538 C C . MET A 1 187 ? -7.386 54.089 27.456 1.00 11.54 216 MET A C 1
ATOM 1539 O O . MET A 1 187 ? -8.549 54.118 27.921 1.00 12.75 216 MET A O 1
ATOM 1544 N N . LEU A 1 188 ? -6.310 54.028 28.232 1.00 11.42 217 LEU A N 1
ATOM 1545 C CA . LEU A 1 188 ? -6.437 53.904 29.671 1.00 11.55 217 LEU A CA 1
ATOM 1546 C C . LEU A 1 188 ? -7.179 55.118 30.264 1.00 11.66 217 LEU A C 1
ATOM 1547 O O . LEU A 1 188 ? -8.041 55.008 31.143 1.00 12.58 217 LEU A O 1
ATOM 1552 N N . ARG A 1 189 ? -6.803 56.324 29.815 1.00 11.33 218 ARG A N 1
ATOM 1553 C CA . ARG A 1 189 ? -7.428 57.546 30.323 1.00 11.31 218 ARG A CA 1
ATOM 1554 C C . ARG A 1 189 ? -8.942 57.617 29.913 1.00 11.63 218 ARG A C 1
ATOM 1555 O O . ARG A 1 189 ? -9.754 58.021 30.727 1.00 13.13 218 ARG A O 1
ATOM 1563 N N . GLN A 1 190 ? -9.242 57.228 28.674 1.00 10.93 219 GLN A N 1
ATOM 1564 C CA . GLN A 1 190 ? -10.632 57.176 28.193 1.00 12.15 219 GLN A CA 1
ATOM 1565 C C . GLN A 1 190 ? -11.469 56.238 29.074 1.00 13.11 219 GLN A C 1
ATOM 1566 O O . GLN A 1 190 ? -12.698 56.478 29.219 1.00 13.52 219 GLN A O 1
ATOM 1572 N N . MET A 1 191 ? -10.857 55.144 29.536 1.00 11.86 220 MET A N 1
ATOM 1573 C CA . MET A 1 191 ? -11.511 54.221 30.390 1.00 12.67 220 MET A CA 1
ATOM 1574 C C . MET A 1 191 ? -11.615 54.666 31.834 1.00 12.92 220 MET A C 1
ATOM 1575 O O . MET A 1 191 ? -12.156 53.947 32.711 1.00 15.31 220 MET A O 1
ATOM 1580 N N . GLY A 1 192 ? -11.124 55.871 32.168 1.00 11.98 221 GLY A N 1
ATOM 1581 C CA . GLY A 1 192 ? -11.225 56.447 33.496 1.00 12.68 221 GLY A CA 1
ATOM 1582 C C . GLY A 1 192 ? -10.076 56.132 34.438 1.00 12.82 221 GLY A C 1
ATOM 1583 O O . GLY A 1 192 ? -10.183 56.434 35.669 1.00 15.60 221 GLY A O 1
ATOM 1584 N N . ASN A 1 193 ? -8.947 55.648 33.902 1.00 11.18 222 ASN A N 1
ATOM 1585 C CA . ASN A 1 193 ? -7.831 55.306 34.746 1.00 12.42 222 ASN A CA 1
ATOM 1586 C C . ASN A 1 193 ? -6.909 56.490 34.902 1.00 13.66 222 ASN A C 1
ATOM 1587 O O . ASN A 1 193 ? -6.373 57.026 33.940 1.00 14.78 222 ASN A O 1
ATOM 1592 N N . GLU A 1 194 ? -6.707 56.853 36.165 1.00 11.60 223 GLU A N 1
ATOM 1593 C CA . GLU A 1 194 ? -5.884 58.003 36.578 1.00 13.06 223 GLU A CA 1
ATOM 1594 C C . GLU A 1 194 ? -4.473 57.532 37.129 1.00 12.39 223 GLU A C 1
ATOM 1595 O O . GLU A 1 194 ? -3.793 58.345 37.740 1.00 14.77 223 GLU A O 1
ATOM 1601 N N . ASN A 1 195 ? -4.135 56.304 36.841 1.00 11.20 224 ASN A N 1
ATOM 1602 C CA . ASN A 1 195 ? -2.916 55.745 37.361 1.00 11.50 224 ASN A CA 1
ATOM 1603 C C . ASN A 1 195 ? -1.691 56.501 36.807 1.00 10.91 224 ASN A C 1
ATOM 1604 O O . ASN A 1 195 ? -1.654 56.977 35.688 1.00 12.17 224 ASN A O 1
ATOM 1609 N N . ILE A 1 196 ? -0.648 56.490 37.644 1.00 9.98 225 ILE A N 1
ATOM 1610 C CA . ILE A 1 196 ? 0.701 56.822 37.157 1.00 10.49 225 ILE A CA 1
ATOM 1611 C C . ILE A 1 196 ? 1.113 55.752 36.119 1.00 10.11 225 ILE A C 1
ATOM 1612 O O . ILE A 1 196 ? 0.882 54.550 36.264 1.00 11.01 225 ILE A O 1
ATOM 1617 N N . ILE A 1 197 ? 1.619 56.288 34.984 1.00 10.65 226 ILE A N 1
ATOM 1618 C CA . ILE A 1 197 ? 2.153 55.457 33.893 1.00 10.52 226 ILE A CA 1
ATOM 1619 C C . ILE A 1 197 ? 3.592 55.753 33.679 1.00 9.65 226 ILE A C 1
ATOM 1620 O O . ILE A 1 197 ? 3.926 56.963 33.556 1.00 12.50 226 ILE A O 1
ATOM 1625 N N . ILE A 1 198 ? 4.444 54.764 33.651 1.00 10.33 227 ILE A N 1
ATOM 1626 C CA . ILE A 1 198 ? 5.881 54.937 33.508 1.00 10.22 227 ILE A CA 1
ATOM 1627 C C . ILE A 1 198 ? 6.328 54.465 32.169 1.00 9.60 227 ILE A C 1
ATOM 1628 O O . ILE A 1 198 ? 5.985 53.347 31.748 1.00 11.50 227 ILE A O 1
ATOM 1633 N N . ILE A 1 199 ? 7.120 55.342 31.492 1.00 9.89 228 ILE A N 1
ATOM 1634 C CA . ILE A 1 199 ? 7.523 55.155 30.098 1.00 10.07 228 ILE A CA 1
ATOM 1635 C C . ILE A 1 199 ? 9.032 54.989 29.985 1.00 10.52 228 ILE A C 1
ATOM 1636 O O . ILE A 1 199 ? 9.765 55.922 30.487 1.00 10.88 228 ILE A O 1
ATOM 1641 N N . GLY A 1 200 ? 9.501 53.918 29.377 1.00 11.25 229 GLY A N 1
ATOM 1642 C CA . GLY A 1 200 ? 10.927 53.741 29.117 1.00 11.31 229 GLY A CA 1
ATOM 1643 C C . GLY A 1 200 ? 11.399 54.572 27.985 1.00 12.86 229 GLY A C 1
ATOM 1644 O O . GLY A 1 200 ? 10.702 55.427 27.458 1.00 13.86 229 GLY A O 1
ATOM 1645 N N . SER A 1 201 ? 12.662 54.372 27.667 1.00 10.68 230 SER A N 1
ATOM 1646 C CA . SER A 1 201 ? 13.336 55.185 26.621 1.00 11.26 230 SER A CA 1
ATOM 1647 C C . SER A 1 201 ? 14.464 54.378 26.036 1.00 11.40 230 SER A C 1
ATOM 1648 O O . SER A 1 201 ? 14.748 53.269 26.472 1.00 11.64 230 SER A O 1
ATOM 1651 N N . PRO A 1 202 ? 15.047 54.913 24.929 1.00 11.69 231 PRO A N 1
ATOM 1652 C CA . PRO A 1 202 ? 16.077 54.179 24.233 1.00 11.37 231 PRO A CA 1
ATOM 1653 C C . PRO A 1 202 ? 17.310 53.799 25.055 1.00 11.70 231 PRO A C 1
ATOM 1654 O O . PRO A 1 202 ? 17.531 54.279 26.211 1.00 12.02 231 PRO A O 1
ATOM 1658 N N . ASN A 1 203 ? 18.111 52.897 24.468 1.00 11.53 232 ASN A N 1
ATOM 1659 C CA . ASN A 1 203 ? 19.359 52.465 25.101 1.00 11.58 232 ASN A CA 1
ATOM 1660 C C . ASN A 1 203 ? 19.089 51.812 26.475 1.00 10.86 232 ASN A C 1
ATOM 1661 O O . ASN A 1 203 ? 19.814 52.073 27.422 1.00 12.04 232 ASN A O 1
ATOM 1666 N N . TRP A 1 204 ? 18.032 50.962 26.491 1.00 10.33 233 TRP A N 1
ATOM 1667 C CA . TRP A 1 204 ? 17.724 50.268 27.744 1.00 10.51 233 TRP A CA 1
ATOM 1668 C C . TRP A 1 204 ? 17.283 51.162 28.864 1.00 11.23 233 TRP A C 1
ATOM 1669 O O . TRP A 1 204 ? 17.625 51.056 30.036 1.00 11.13 233 TRP A O 1
ATOM 1680 N N . SER A 1 205 ? 16.376 52.079 28.510 1.00 10.19 234 SER A N 1
ATOM 1681 C CA . SER A 1 205 ? 15.805 53.045 29.461 1.00 10.52 234 SER A CA 1
ATOM 1682 C C . SER A 1 205 ? 16.920 53.864 30.180 1.00 9.95 234 SER A C 1
ATOM 1683 O O . SER A 1 205 ? 16.921 53.975 31.418 1.00 10.75 234 SER A O 1
ATOM 1686 N N . GLN A 1 206 ? 17.788 54.398 29.353 1.00 10.50 235 GLN A N 1
ATOM 1687 C CA . GLN A 1 206 ? 18.862 55.226 29.832 1.00 11.36 235 GLN A CA 1
ATOM 1688 C C . GLN A 1 206 ? 18.681 56.682 29.379 1.00 10.75 235 GLN A C 1
ATOM 1689 O O . GLN A 1 206 ? 19.630 57.489 29.581 1.00 12.58 235 GLN A O 1
ATOM 1695 N N . ARG A 1 207 ? 17.535 57.060 28.787 1.00 10.81 236 ARG A N 1
ATOM 1696 C CA . ARG A 1 207 ? 17.404 58.303 28.120 1.00 10.46 236 ARG A CA 1
ATOM 1697 C C . ARG A 1 207 ? 16.114 59.062 28.495 1.00 10.89 236 ARG A C 1
ATOM 1698 O O . ARG A 1 207 ? 15.331 59.512 27.638 1.00 12.74 236 ARG A O 1
ATOM 1706 N N . PRO A 1 208 ? 15.899 59.268 29.815 1.00 12.12 237 PRO A N 1
ATOM 1707 C CA . PRO A 1 208 ? 14.736 60.096 30.227 1.00 11.20 237 PRO A CA 1
ATOM 1708 C C . PRO A 1 208 ? 14.871 61.562 29.765 1.00 11.79 237 PRO A C 1
ATOM 1709 O O . PRO A 1 208 ? 13.891 62.285 29.793 1.00 13.71 237 PRO A O 1
ATOM 1713 N N . ASP A 1 209 ? 16.068 61.977 29.355 1.00 11.96 238 ASP A N 1
ATOM 1714 C CA . ASP A 1 209 ? 16.291 63.297 28.898 1.00 12.92 238 ASP A CA 1
ATOM 1715 C C . ASP A 1 209 ? 15.560 63.572 27.581 1.00 13.28 238 ASP A C 1
ATOM 1716 O O . ASP A 1 209 ? 15.361 64.794 27.306 1.00 14.26 238 ASP A O 1
ATOM 1721 N N . PHE A 1 210 ? 15.062 62.636 26.817 1.00 13.76 239 PHE A N 1
ATOM 1722 C CA . PHE A 1 210 ? 14.230 62.948 25.656 1.00 14.36 239 PHE A CA 1
ATOM 1723 C C . PHE A 1 210 ? 12.961 63.673 26.076 1.00 14.61 239 PHE A C 1
ATOM 1724 O O . PHE A 1 210 ? 12.374 64.431 25.272 1.00 15.90 239 PHE A O 1
ATOM 1732 N N . ALA A 1 211 ? 12.491 63.497 27.329 1.00 13.23 240 ALA A N 1
ATOM 1733 C CA . ALA A 1 211 ? 11.302 64.138 27.813 1.00 13.44 240 ALA A CA 1
ATOM 1734 C C . ALA A 1 211 ? 11.438 65.594 28.171 1.00 14.32 240 ALA A C 1
ATOM 1735 O O . ALA A 1 211 ? 10.465 66.290 28.450 1.00 17.22 240 ALA A O 1
ATOM 1737 N N . ILE A 1 212 ? 12.667 66.117 28.123 1.00 14.25 241 ILE A N 1
ATOM 1738 C CA . ILE A 1 212 ? 12.863 67.529 28.345 1.00 14.92 241 ILE A CA 1
ATOM 1739 C C . ILE A 1 212 ? 12.206 68.376 27.205 1.00 16.47 241 ILE A C 1
ATOM 1740 O O . ILE A 1 212 ? 11.360 69.247 27.534 1.00 22.68 241 ILE A O 1
ATOM 1745 N N . LYS A 1 213 ? 12.596 68.066 25.970 1.00 18.28 242 LYS A N 1
ATOM 1746 C CA . LYS A 1 213 ? 12.070 68.847 24.821 1.00 20.61 242 LYS A CA 1
ATOM 1747 C C . LYS A 1 213 ? 10.831 68.116 24.190 1.00 17.38 242 LYS A C 1
ATOM 1748 O O . LYS A 1 213 ? 10.118 68.791 23.445 1.00 23.73 242 LYS A O 1
ATOM 1754 N N . ASP A 1 214 ? 10.672 66.792 24.425 1.00 16.47 243 ASP A N 1
ATOM 1755 C CA . ASP A 1 214 ? 9.610 66.049 23.738 1.00 17.78 243 ASP A CA 1
ATOM 1756 C C . ASP A 1 214 ? 8.870 65.094 24.659 1.00 14.83 243 ASP A C 1
ATOM 1757 O O . ASP A 1 214 ? 8.804 63.883 24.424 1.00 15.93 243 ASP A O 1
ATOM 1762 N N . PRO A 1 215 ? 8.295 65.664 25.718 1.00 15.02 244 PRO A N 1
ATOM 1763 C CA . PRO A 1 215 ? 7.514 64.823 26.606 1.00 14.41 244 PRO A CA 1
ATOM 1764 C C . PRO A 1 215 ? 6.176 64.326 26.002 1.00 13.69 244 PRO A C 1
ATOM 1765 O O . PRO A 1 215 ? 5.699 64.941 25.046 1.00 16.73 244 PRO A O 1
ATOM 1769 N N . ILE A 1 216 ? 5.673 63.254 26.626 1.00 14.91 245 ILE A N 1
ATOM 1770 C CA . ILE A 1 216 ? 4.295 62.879 26.388 1.00 15.30 245 ILE A CA 1
ATOM 1771 C C . ILE A 1 216 ? 3.407 63.839 27.158 1.00 16.75 245 ILE A C 1
ATOM 1772 O O . ILE A 1 216 ? 3.654 64.173 28.327 1.00 16.47 245 ILE A O 1
ATOM 1777 N N . ALA A 1 217 ? 2.322 64.266 26.504 1.00 16.77 246 ALA A N 1
ATOM 1778 C CA . ALA A 1 217 ? 1.419 65.293 27.061 1.00 18.02 246 ALA A CA 1
ATOM 1779 C C . ALA A 1 217 ? 0.376 64.664 28.034 1.00 18.35 246 ALA A C 1
ATOM 1780 O O . ALA A 1 217 ? -0.807 64.605 27.699 1.00 22.06 246 ALA A O 1
ATOM 1782 N N . ASP A 1 218 ? 0.869 64.253 29.184 1.00 16.64 247 ASP A N 1
ATOM 1783 C CA . ASP A 1 218 ? -0.020 63.637 30.172 1.00 16.77 247 ASP A CA 1
ATOM 1784 C C . ASP A 1 218 ? 0.645 63.932 31.523 1.00 15.84 247 ASP A C 1
ATOM 1785 O O . ASP A 1 218 ? 1.837 63.634 31.723 1.00 16.73 247 ASP A O 1
ATOM 1790 N N . ASP A 1 219 ? -0.153 64.462 32.418 1.00 15.00 248 ASP A N 1
ATOM 1791 C CA . ASP A 1 219 ? 0.376 64.918 33.687 1.00 15.68 248 ASP A CA 1
ATOM 1792 C C . ASP A 1 219 ? 0.567 63.847 34.763 1.00 14.85 248 ASP A C 1
ATOM 1793 O O . ASP A 1 219 ? 1.031 64.153 35.891 1.00 18.23 248 ASP A O 1
ATOM 1798 N N A LYS A 1 220 ? 0.318 62.592 34.419 0.58 14.33 249 LYS A N 1
ATOM 1799 N N B LYS A 1 220 ? 0.335 62.593 34.380 0.42 13.12 249 LYS A N 1
ATOM 1800 C CA A LYS A 1 220 ? 0.567 61.501 35.342 0.58 13.36 249 LYS A CA 1
ATOM 1801 C CA B LYS A 1 220 ? 0.468 61.434 35.253 0.42 12.48 249 LYS A CA 1
ATOM 1802 C C A LYS A 1 220 ? 1.534 60.452 34.707 0.58 12.57 249 LYS A C 1
ATOM 1803 C C B LYS A 1 220 ? 1.444 60.418 34.600 0.42 13.31 249 LYS A C 1
ATOM 1804 O O A LYS A 1 220 ? 1.623 59.355 35.230 0.58 16.09 249 LYS A O 1
ATOM 1805 O O B LYS A 1 220 ? 1.366 59.237 34.904 0.42 15.35 249 LYS A O 1
ATOM 1816 N N . VAL A 1 221 ? 2.336 60.902 33.741 1.00 11.70 250 VAL A N 1
ATOM 1817 C CA . VAL A 1 221 ? 3.391 60.048 33.118 1.00 11.91 250 VAL A CA 1
ATOM 1818 C C . VAL A 1 221 ? 4.723 60.421 33.817 1.00 11.70 250 VAL A C 1
ATOM 1819 O O . VAL A 1 221 ? 5.066 61.598 34.011 1.00 13.38 250 VAL A O 1
ATOM 1823 N N . MET A 1 222 ? 5.483 59.345 34.138 1.00 11.16 251 MET A N 1
ATOM 1824 C CA . MET A 1 222 ? 6.835 59.503 34.521 1.00 10.61 251 MET A CA 1
ATOM 1825 C C . MET A 1 222 ? 7.706 58.678 33.571 1.00 10.97 251 MET A C 1
ATOM 1826 O O . MET A 1 222 ? 7.239 57.830 32.818 1.00 13.14 251 MET A O 1
ATOM 1831 N N . TYR A 1 223 ? 9.034 58.931 33.694 1.00 10.05 252 TYR A N 1
ATOM 1832 C CA . TYR A 1 223 ? 10.005 58.337 32.755 1.00 10.03 252 TYR A CA 1
ATOM 1833 C C . TYR A 1 223 ? 10.980 57.453 33.544 1.00 9.79 252 TYR A C 1
ATOM 1834 O O . TYR A 1 223 ? 11.535 57.938 34.552 1.00 11.14 252 TYR A O 1
ATOM 1843 N N . SER A 1 224 ? 11.212 56.231 33.147 1.00 10.64 253 SER A N 1
ATOM 1844 C CA . SER A 1 224 ? 12.084 55.348 33.840 1.00 9.97 253 SER A CA 1
ATOM 1845 C C . SER A 1 224 ? 13.558 55.647 33.504 1.00 10.15 253 SER A C 1
ATOM 1846 O O . SER A 1 224 ? 13.941 56.123 32.469 1.00 11.17 253 SER A O 1
ATOM 1849 N N A VAL A 1 225 ? 14.364 55.264 34.499 0.46 9.90 254 VAL A N 1
ATOM 1850 N N B VAL A 1 225 ? 14.375 55.271 34.477 0.54 9.86 254 VAL A N 1
ATOM 1851 C CA A VAL A 1 225 ? 15.846 55.140 34.365 0.46 10.29 254 VAL A CA 1
ATOM 1852 C CA B VAL A 1 225 ? 15.816 55.076 34.178 0.54 10.47 254 VAL A CA 1
ATOM 1853 C C A VAL A 1 225 ? 16.203 53.785 34.945 0.46 9.29 254 VAL A C 1
ATOM 1854 C C B VAL A 1 225 ? 16.310 53.852 34.958 0.54 10.71 254 VAL A C 1
ATOM 1855 O O A VAL A 1 225 ? 15.632 53.470 36.027 0.46 11.13 254 VAL A O 1
ATOM 1856 O O B VAL A 1 225 ? 15.916 53.651 36.148 0.54 9.26 254 VAL A O 1
ATOM 1863 N N . HIS A 1 226 ? 17.094 53.036 34.264 1.00 10.12 255 HIS A N 1
ATOM 1864 C CA . HIS A 1 226 ? 17.565 51.768 34.783 1.00 9.95 255 HIS A CA 1
ATOM 1865 C C . HIS A 1 226 ? 19.123 51.819 34.815 1.00 9.36 255 HIS A C 1
ATOM 1866 O O . HIS A 1 226 ? 19.737 52.254 33.879 1.00 11.56 255 HIS A O 1
ATOM 1873 N N . PHE A 1 227 ? 19.670 51.332 35.949 1.00 8.88 256 PHE A N 1
ATOM 1874 C CA . PHE A 1 227 ? 21.110 51.281 36.078 1.00 9.47 256 PHE A CA 1
ATOM 1875 C C . PHE A 1 227 ? 21.539 50.057 36.897 1.00 9.52 256 PHE A C 1
ATOM 1876 O O . PHE A 1 227 ? 20.788 49.582 37.755 1.00 10.06 256 PHE A O 1
ATOM 1884 N N . TYR A 1 228 ? 22.794 49.668 36.649 1.00 9.54 257 TYR A N 1
ATOM 1885 C CA . TYR A 1 228 ? 23.347 48.508 37.367 1.00 10.02 257 TYR A CA 1
ATOM 1886 C C . TYR A 1 228 ? 24.763 48.967 37.794 1.00 10.84 257 TYR A C 1
ATOM 1887 O O . TYR A 1 228 ? 25.584 49.396 37.028 1.00 10.91 257 TYR A O 1
ATOM 1896 N N . THR A 1 229 ? 24.989 48.944 39.126 1.00 10.02 258 THR A N 1
ATOM 1897 C CA . THR A 1 229 ? 26.132 49.643 39.707 1.00 9.97 258 THR A CA 1
ATOM 1898 C C . THR A 1 229 ? 27.512 49.079 39.453 1.00 11.74 258 THR A C 1
ATOM 1899 O O . THR A 1 229 ? 28.506 49.769 39.636 1.00 12.27 258 THR A O 1
ATOM 1903 N N . GLY A 1 230 ? 27.574 47.860 38.896 1.00 10.77 259 GLY A N 1
ATOM 1904 C CA . GLY A 1 230 ? 28.833 47.388 38.347 1.00 11.40 259 GLY A CA 1
ATOM 1905 C C . GLY A 1 230 ? 29.207 47.877 36.985 1.00 12.51 259 GLY A C 1
ATOM 1906 O O . GLY A 1 230 ? 30.359 47.708 36.551 1.00 16.60 259 GLY A O 1
ATOM 1907 N N . THR A 1 231 ? 28.229 48.481 36.310 1.00 11.90 260 THR A N 1
ATOM 1908 C CA . THR A 1 231 ? 28.379 49.016 34.946 1.00 10.96 260 THR A CA 1
ATOM 1909 C C . THR A 1 231 ? 28.314 50.537 34.952 1.00 11.28 260 THR A C 1
ATOM 1910 O O . THR A 1 231 ? 29.114 51.250 34.286 1.00 14.53 260 THR A O 1
ATOM 1914 N N . HIS A 1 232 ? 27.274 51.027 35.604 1.00 10.63 261 HIS A N 1
ATOM 1915 C CA . HIS A 1 232 ? 26.870 52.438 35.528 1.00 10.96 261 HIS A CA 1
ATOM 1916 C C . HIS A 1 232 ? 27.237 53.130 36.831 1.00 11.96 261 HIS A C 1
ATOM 1917 O O . HIS A 1 232 ? 26.812 52.712 37.943 1.00 12.43 261 HIS A O 1
ATOM 1924 N N . LYS A 1 233 ? 28.062 54.176 36.733 1.00 11.69 262 LYS A N 1
ATOM 1925 C CA . LYS A 1 233 ? 28.629 54.834 37.899 1.00 12.56 262 LYS A CA 1
ATOM 1926 C C . LYS A 1 233 ? 28.019 56.208 38.004 1.00 13.36 262 LYS A C 1
ATOM 1927 O O . LYS A 1 233 ? 27.651 56.868 37.070 1.00 12.81 262 LYS A O 1
ATOM 1933 N N . VAL A 1 234 ? 28.016 56.689 39.264 1.00 12.34 263 VAL A N 1
ATOM 1934 C CA . VAL A 1 234 ? 27.684 58.095 39.462 1.00 11.80 263 VAL A CA 1
ATOM 1935 C C . VAL A 1 234 ? 28.681 58.947 38.722 1.00 13.54 263 VAL A C 1
ATOM 1936 O O . VAL A 1 234 ? 29.891 58.681 38.667 1.00 16.65 263 VAL A O 1
ATOM 1940 N N . ASP A 1 235 ? 28.156 60.010 38.078 1.00 13.50 264 ASP A N 1
ATOM 1941 C CA . ASP A 1 235 ? 28.859 60.867 37.118 1.00 15.84 264 ASP A CA 1
ATOM 1942 C C . ASP A 1 235 ? 29.192 60.263 35.744 1.00 13.81 264 ASP A C 1
ATOM 1943 O O . ASP A 1 235 ? 29.860 60.917 34.946 1.00 20.74 264 ASP A O 1
ATOM 1948 N N . GLY A 1 236 ? 28.661 59.081 35.533 1.00 13.43 265 GLY A N 1
ATOM 1949 C CA . GLY A 1 236 ? 28.722 58.439 34.193 1.00 13.25 265 GLY A CA 1
ATOM 1950 C C . GLY A 1 236 ? 27.547 58.755 33.287 1.00 12.24 265 GLY A C 1
ATOM 1951 O O . GLY A 1 236 ? 26.679 59.539 33.663 1.00 12.71 265 GLY A O 1
ATOM 1952 N N . TYR A 1 237 ? 27.543 58.108 32.115 1.00 12.35 266 TYR A N 1
ATOM 1953 C CA . TYR A 1 237 ? 26.568 58.376 31.063 1.00 13.05 266 TYR A CA 1
ATOM 1954 C C . TYR A 1 237 ? 25.099 58.352 31.621 1.00 12.65 266 TYR A C 1
ATOM 1955 O O . TYR A 1 237 ? 24.348 59.300 31.451 1.00 12.92 266 TYR A O 1
ATOM 1964 N N . VAL A 1 238 ? 24.712 57.209 32.212 1.00 11.70 267 VAL A N 1
ATOM 1965 C CA . VAL A 1 238 ? 23.316 57.016 32.601 1.00 10.72 267 VAL A CA 1
ATOM 1966 C C . VAL A 1 238 ? 22.958 58.021 33.670 1.00 10.81 267 VAL A C 1
ATOM 1967 O O . VAL A 1 238 ? 21.909 58.684 33.658 1.00 11.75 267 VAL A O 1
ATOM 1971 N N . PHE A 1 239 ? 23.838 58.156 34.653 1.00 11.42 268 PHE A N 1
ATOM 1972 C CA . PHE A 1 239 ? 23.626 59.068 35.764 1.00 11.74 268 PHE A CA 1
ATOM 1973 C C . PHE A 1 239 ? 23.399 60.500 35.280 1.00 11.72 268 PHE A C 1
ATOM 1974 O O . PHE A 1 239 ? 22.505 61.241 35.727 1.00 11.99 268 PHE A O 1
ATOM 1982 N N A GLU A 1 240 ? 24.271 60.925 34.358 0.52 11.22 269 GLU A N 1
ATOM 1983 N N B GLU A 1 240 ? 24.237 60.864 34.303 0.48 12.21 269 GLU A N 1
ATOM 1984 C CA A GLU A 1 240 ? 24.159 62.316 33.860 0.52 13.29 269 GLU A CA 1
ATOM 1985 C CA B GLU A 1 240 ? 24.144 62.209 33.727 0.48 12.89 269 GLU A CA 1
ATOM 1986 C C A GLU A 1 240 ? 22.894 62.529 32.978 0.52 10.64 269 GLU A C 1
ATOM 1987 C C B GLU A 1 240 ? 22.873 62.509 33.009 0.48 12.05 269 GLU A C 1
ATOM 1988 O O A GLU A 1 240 ? 22.316 63.616 32.961 0.52 12.16 269 GLU A O 1
ATOM 1989 O O B GLU A 1 240 ? 22.282 63.609 33.171 0.48 14.01 269 GLU A O 1
ATOM 2000 N N . ASN A 1 241 ? 22.427 61.497 32.269 1.00 12.14 270 ASN A N 1
ATOM 2001 C CA . ASN A 1 241 ? 21.169 61.645 31.541 1.00 12.68 270 ASN A CA 1
ATOM 2002 C C . ASN A 1 241 ? 20.015 61.793 32.532 1.00 11.18 270 ASN A C 1
ATOM 2003 O O . ASN A 1 241 ? 19.086 62.584 32.329 1.00 12.56 270 ASN A O 1
ATOM 2008 N N . MET A 1 242 ? 20.032 60.989 33.592 1.00 11.51 271 MET A N 1
ATOM 2009 C CA . MET A 1 242 ? 19.063 61.087 34.647 1.00 11.40 271 MET A CA 1
ATOM 2010 C C . MET A 1 242 ? 19.063 62.438 35.324 1.00 11.07 271 MET A C 1
ATOM 2011 O O . MET A 1 242 ? 18.030 63.084 35.481 1.00 11.66 271 MET A O 1
ATOM 2016 N N . LYS A 1 243 ? 20.235 62.869 35.692 1.00 12.06 272 LYS A N 1
ATOM 2017 C CA . LYS A 1 243 ? 20.391 64.147 36.389 1.00 12.78 272 LYS A CA 1
ATOM 2018 C C . LYS A 1 243 ? 19.923 65.350 35.495 1.00 11.58 272 LYS A C 1
ATOM 2019 O O . LYS A 1 243 ? 19.188 66.235 35.926 1.00 13.17 272 LYS A O 1
ATOM 2025 N N A MET A 1 244 ? 20.269 65.288 34.205 0.46 12.91 273 MET A N 1
ATOM 2026 N N B MET A 1 244 ? 20.252 65.255 34.236 0.54 12.49 273 MET A N 1
ATOM 2027 C CA A MET A 1 244 ? 19.813 66.306 33.226 0.46 13.84 273 MET A CA 1
ATOM 2028 C CA B MET A 1 244 ? 19.890 66.312 33.331 0.54 12.91 273 MET A CA 1
ATOM 2029 C C A MET A 1 244 ? 18.282 66.390 33.335 0.46 11.87 273 MET A C 1
ATOM 2030 C C B MET A 1 244 ? 18.313 66.395 33.218 0.54 11.41 273 MET A C 1
ATOM 2031 O O A MET A 1 244 ? 17.675 67.461 33.556 0.46 15.55 273 MET A O 1
ATOM 2032 O O B MET A 1 244 ? 17.705 67.480 33.124 0.54 10.63 273 MET A O 1
ATOM 2041 N N . ALA A 1 245 ? 17.682 65.216 33.140 1.00 12.47 274 ALA A N 1
ATOM 2042 C CA . ALA A 1 245 ? 16.211 65.151 33.084 1.00 12.27 274 ALA A CA 1
ATOM 2043 C C . ALA A 1 245 ? 15.595 65.696 34.390 1.00 12.60 274 ALA A C 1
ATOM 2044 O O . ALA A 1 245 ? 14.706 66.572 34.360 1.00 12.94 274 ALA A O 1
ATOM 2046 N N . ILE A 1 246 ? 16.059 65.192 35.540 1.00 11.75 275 ILE A N 1
ATOM 2047 C CA . ILE A 1 246 ? 15.517 65.630 36.834 1.00 12.01 275 ILE A CA 1
ATOM 2048 C C . ILE A 1 246 ? 15.624 67.141 37.004 1.00 11.59 275 ILE A C 1
ATOM 2049 O O . ILE A 1 246 ? 14.649 67.833 37.387 1.00 13.28 275 ILE A O 1
ATOM 2054 N N A GLU A 1 247 ? 16.829 67.651 36.793 0.52 12.77 276 GLU A N 1
ATOM 2055 N N B GLU A 1 247 ? 16.776 67.691 36.650 0.48 10.41 276 GLU A N 1
ATOM 2056 C CA A GLU A 1 247 ? 17.045 69.092 36.889 0.52 13.49 276 GLU A CA 1
ATOM 2057 C CA B GLU A 1 247 ? 17.009 69.101 36.946 0.48 12.40 276 GLU A CA 1
ATOM 2058 C C A GLU A 1 247 ? 16.102 69.951 36.056 0.52 13.99 276 GLU A C 1
ATOM 2059 C C B GLU A 1 247 ? 16.237 70.032 35.984 0.48 13.95 276 GLU A C 1
ATOM 2060 O O A GLU A 1 247 ? 15.705 71.017 36.504 0.52 17.38 276 GLU A O 1
ATOM 2061 O O B GLU A 1 247 ? 16.057 71.213 36.276 0.48 12.43 276 GLU A O 1
ATOM 2072 N N . ALA A 1 248 ? 15.832 69.473 34.849 1.00 13.36 277 ALA A N 1
ATOM 2073 C CA . ALA A 1 248 ? 14.958 70.168 33.876 1.00 14.46 277 ALA A CA 1
ATOM 2074 C C . ALA A 1 248 ? 13.484 70.019 34.100 1.00 15.83 277 ALA A C 1
ATOM 2075 O O . ALA A 1 248 ? 12.680 70.466 33.361 1.00 19.64 277 ALA A O 1
ATOM 2077 N N . GLY A 1 249 ? 13.128 69.327 35.228 1.00 13.92 278 GLY A N 1
ATOM 2078 C CA . GLY A 1 249 ? 11.732 69.112 35.585 1.00 14.00 278 GLY A CA 1
ATOM 2079 C C . GLY A 1 249 ? 11.017 67.889 35.054 1.00 13.84 278 GLY A C 1
ATOM 2080 O O . GLY A 1 249 ? 9.787 67.822 35.140 1.00 17.20 278 GLY A O 1
ATOM 2081 N N . VAL A 1 250 ? 11.783 66.912 34.538 1.00 13.24 279 VAL A N 1
ATOM 2082 C CA . VAL A 1 250 ? 11.157 65.702 34.116 1.00 12.86 279 VAL A CA 1
ATOM 2083 C C . VAL A 1 250 ? 10.887 64.821 35.328 1.00 12.76 279 VAL A C 1
ATOM 2084 O O . VAL A 1 250 ? 11.767 64.666 36.207 1.00 12.90 279 VAL A O 1
ATOM 2088 N N . PRO A 1 251 ? 9.695 64.218 35.438 1.00 12.42 280 PRO A N 1
ATOM 2089 C CA . PRO A 1 251 ? 9.411 63.245 36.579 1.00 12.54 280 PRO A CA 1
ATOM 2090 C C . PRO A 1 251 ? 10.059 61.907 36.209 1.00 12.71 280 PRO A C 1
ATOM 2091 O O . PRO A 1 251 ? 9.782 61.340 35.196 1.00 14.62 280 PRO A O 1
ATOM 2095 N N . VAL A 1 252 ? 10.920 61.417 37.083 1.00 11.43 281 VAL A N 1
ATOM 2096 C CA . VAL A 1 252 ? 11.758 60.219 36.833 1.00 10.79 281 VAL A CA 1
ATOM 2097 C C . VAL A 1 252 ? 11.485 59.172 37.930 1.00 10.69 281 VAL A C 1
ATOM 2098 O O . VAL A 1 252 ? 11.361 59.580 39.112 1.00 11.76 281 VAL A O 1
ATOM 2102 N N . PHE A 1 253 ? 11.438 57.897 37.560 1.00 10.69 282 PHE A N 1
ATOM 2103 C CA . PHE A 1 253 ? 11.187 56.798 38.501 1.00 10.13 282 PHE A CA 1
ATOM 2104 C C . PHE A 1 253 ? 12.142 55.678 38.093 1.00 9.88 282 PHE A C 1
ATOM 2105 O O . PHE A 1 253 ? 12.192 55.245 36.958 1.00 11.82 282 PHE A O 1
ATOM 2113 N N . VAL A 1 254 ? 12.973 55.200 39.065 1.00 9.51 283 VAL A N 1
ATOM 2114 C CA . VAL A 1 254 ? 13.877 54.078 38.806 1.00 9.23 283 VAL A CA 1
ATOM 2115 C C . VAL A 1 254 ? 13.063 52.793 39.011 1.00 10.01 283 VAL A C 1
ATOM 2116 O O . VAL A 1 254 ? 12.980 52.251 40.110 1.00 10.66 283 VAL A O 1
ATOM 2120 N N . THR A 1 255 ? 12.488 52.268 37.919 1.00 8.93 284 THR A N 1
ATOM 2121 C CA . THR A 1 255 ? 11.732 51.040 37.966 1.00 10.30 284 THR A CA 1
ATOM 2122 C C . THR A 1 255 ? 12.569 49.777 38.050 1.00 9.95 284 THR A C 1
ATOM 2123 O O . THR A 1 255 ? 12.026 48.723 38.298 1.00 10.63 284 THR A O 1
ATOM 2127 N N . GLU A 1 256 ? 13.884 49.938 37.811 1.00 9.71 285 GLU A N 1
ATOM 2128 C CA . GLU A 1 256 ? 14.748 48.768 37.894 1.00 10.10 285 GLU A CA 1
ATOM 2129 C C . GLU A 1 256 ? 16.199 49.221 38.086 1.00 9.72 285 GLU A C 1
ATOM 2130 O O . GLU A 1 256 ? 16.718 49.985 37.268 1.00 10.50 285 GLU A O 1
ATOM 2136 N N . TRP A 1 257 ? 16.855 48.712 39.130 1.00 8.79 286 TRP A N 1
ATOM 2137 C CA . TRP A 1 257 ? 18.289 48.914 39.268 1.00 8.44 286 TRP A CA 1
ATOM 2138 C C . TRP A 1 257 ? 18.884 47.689 39.945 1.00 8.52 286 TRP A C 1
ATOM 2139 O O . TRP A 1 257 ? 18.158 46.998 40.705 1.00 9.81 286 TRP A O 1
ATOM 2150 N N . GLY A 1 258 ? 20.172 47.446 39.741 1.00 9.52 287 GLY A N 1
ATOM 2151 C CA . GLY A 1 258 ? 20.762 46.324 40.444 1.00 10.20 287 GLY A CA 1
ATOM 2152 C C . GLY A 1 258 ? 22.182 46.694 40.925 1.00 10.21 287 GLY A C 1
ATOM 2153 O O . GLY A 1 258 ? 22.814 47.663 40.516 1.00 9.60 287 GLY A O 1
ATOM 2154 N N . THR A 1 259 ? 22.650 45.822 41.839 1.00 9.04 288 THR A N 1
ATOM 2155 C CA . THR A 1 259 ? 23.962 45.931 42.435 1.00 9.28 288 THR A CA 1
ATOM 2156 C C . THR A 1 259 ? 25.033 45.183 41.667 1.00 10.31 288 THR A C 1
ATOM 2157 O O . THR A 1 259 ? 26.223 45.265 42.066 1.00 11.00 288 THR A O 1
ATOM 2161 N N . SER A 1 260 ? 24.679 44.523 40.585 1.00 11.08 289 SER A N 1
ATOM 2162 C CA . SER A 1 260 ? 25.602 43.753 39.765 1.00 10.32 289 SER A CA 1
ATOM 2163 C C . SER A 1 260 ? 25.996 44.573 38.559 1.00 9.94 289 SER A C 1
ATOM 2164 O O . SER A 1 260 ? 25.695 45.771 38.418 1.00 10.73 289 SER A O 1
ATOM 2167 N N . GLU A 1 261 ? 26.775 43.969 37.612 1.00 10.61 290 GLU A N 1
ATOM 2168 C CA . GLU A 1 261 ? 26.839 44.498 36.263 1.00 11.54 290 GLU A CA 1
ATOM 2169 C C . GLU A 1 261 ? 25.436 44.428 35.606 1.00 11.56 290 GLU A C 1
ATOM 2170 O O . GLU A 1 261 ? 24.582 43.718 36.101 1.00 11.66 290 GLU A O 1
ATOM 2176 N N . ALA A 1 262 ? 25.332 45.018 34.431 1.00 11.59 291 ALA A N 1
ATOM 2177 C CA . ALA A 1 262 ? 24.055 45.019 33.715 1.00 12.75 291 ALA A CA 1
ATOM 2178 C C . ALA A 1 262 ? 23.588 43.613 33.265 1.00 12.34 291 ALA A C 1
ATOM 2179 O O . ALA A 1 262 ? 22.391 43.505 32.980 1.00 16.14 291 ALA A O 1
ATOM 2181 N N . SER A 1 263 ? 24.513 42.689 33.245 1.00 12.06 292 SER A N 1
ATOM 2182 C CA . SER A 1 263 ? 24.127 41.298 32.989 1.00 13.46 292 SER A CA 1
ATOM 2183 C C . SER A 1 263 ? 23.260 40.608 34.025 1.00 13.11 292 SER A C 1
ATOM 2184 O O . SER A 1 263 ? 22.697 39.546 33.802 1.00 17.34 292 SER A O 1
ATOM 2187 N N . GLY A 1 264 ? 23.225 41.251 35.205 1.00 11.23 293 GLY A N 1
ATOM 2188 C CA . GLY A 1 264 ? 22.601 40.709 36.380 1.00 12.40 293 GLY A CA 1
ATOM 2189 C C . GLY A 1 264 ? 23.595 39.995 37.333 1.00 11.60 293 GLY A C 1
ATOM 2190 O O . GLY A 1 264 ? 23.185 39.495 38.397 1.00 12.11 293 GLY A O 1
ATOM 2191 N N . ASP A 1 265 ? 24.862 39.904 36.938 1.00 11.39 294 ASP A N 1
ATOM 2192 C CA . ASP A 1 265 ? 25.866 39.205 37.666 1.00 12.71 294 ASP A CA 1
ATOM 2193 C C . ASP A 1 265 ? 27.116 40.037 37.881 1.00 13.42 294 ASP A C 1
ATOM 2194 O O . ASP A 1 265 ? 27.301 41.104 37.266 1.00 13.97 294 ASP A O 1
ATOM 2199 N N . GLY A 1 266 ? 27.980 39.550 38.748 1.00 13.15 295 GLY A N 1
ATOM 2200 C CA . GLY A 1 266 ? 29.219 40.208 39.070 1.00 12.94 295 GLY A CA 1
ATOM 2201 C C . GLY A 1 266 ? 29.118 41.053 40.363 1.00 12.71 295 GLY A C 1
ATOM 2202 O O . GLY A 1 266 ? 28.085 41.605 40.683 1.00 14.30 295 GLY A O 1
ATOM 2203 N N . GLY A 1 267 ? 30.227 41.146 41.045 1.00 15.72 296 GLY A N 1
ATOM 2204 C CA . GLY A 1 267 ? 30.265 41.961 42.272 1.00 15.20 296 GLY A CA 1
ATOM 2205 C C . GLY A 1 267 ? 29.691 41.210 43.484 1.00 13.99 296 GLY A C 1
ATOM 2206 O O . GLY A 1 267 ? 30.084 40.046 43.764 1.00 16.34 296 GLY A O 1
ATOM 2207 N N . PRO A 1 268 ? 28.698 41.811 44.179 1.00 13.64 297 PRO A N 1
ATOM 2208 C CA . PRO A 1 268 ? 28.066 43.127 43.926 1.00 12.51 297 PRO A CA 1
ATOM 2209 C C . PRO A 1 268 ? 28.954 44.297 44.234 1.00 12.63 297 PRO A C 1
ATOM 2210 O O . PRO A 1 268 ? 30.043 44.206 44.799 1.00 16.64 297 PRO A O 1
ATOM 2214 N N . TYR A 1 269 ? 28.427 45.447 43.796 1.00 10.83 298 TYR A N 1
ATOM 2215 C CA . TYR A 1 269 ? 29.114 46.761 43.792 1.00 11.16 298 TYR A CA 1
ATOM 2216 C C . TYR A 1 269 ? 28.333 47.745 44.695 1.00 10.16 298 TYR A C 1
ATOM 2217 O O . TYR A 1 269 ? 27.589 48.618 44.284 1.00 12.15 298 TYR A O 1
ATOM 2226 N N . LEU A 1 270 ? 28.593 47.577 45.998 1.00 10.99 299 LEU A N 1
ATOM 2227 C CA . LEU A 1 270 ? 27.815 48.207 47.029 1.00 12.69 299 LEU A CA 1
ATOM 2228 C C . LEU A 1 270 ? 28.244 49.628 47.336 1.00 10.88 299 LEU A C 1
ATOM 2229 O O . LEU A 1 270 ? 27.463 50.514 47.677 1.00 12.41 299 LEU A O 1
ATOM 2234 N N . ASP A 1 271 ? 29.556 49.866 47.244 1.00 13.17 300 ASP A N 1
ATOM 2235 C CA . ASP A 1 271 ? 30.015 51.240 47.442 1.00 13.01 300 ASP A CA 1
ATOM 2236 C C . ASP A 1 271 ? 29.401 52.186 46.340 1.00 13.48 300 ASP A C 1
ATOM 2237 O O . ASP A 1 271 ? 28.999 53.313 46.628 1.00 13.64 300 ASP A O 1
ATOM 2242 N N . GLU A 1 272 ? 29.352 51.695 45.106 1.00 12.54 301 GLU A N 1
ATOM 2243 C CA . GLU A 1 272 ? 28.715 52.490 44.058 1.00 11.85 301 GLU A CA 1
ATOM 2244 C C . GLU A 1 272 ? 27.198 52.621 44.289 1.00 10.86 301 GLU A C 1
ATOM 2245 O O . GLU A 1 272 ? 26.639 53.715 44.024 1.00 12.70 301 GLU A O 1
ATOM 2251 N N . ALA A 1 273 ? 26.583 51.555 44.743 1.00 11.03 302 ALA A N 1
ATOM 2252 C CA . ALA A 1 273 ? 25.143 51.626 45.067 1.00 11.19 302 ALA A CA 1
ATOM 2253 C C . ALA A 1 273 ? 24.887 52.684 46.161 1.00 10.33 302 ALA A C 1
ATOM 2254 O O . ALA A 1 273 ? 23.899 53.426 46.057 1.00 10.90 302 ALA A O 1
ATOM 2256 N N . ASP A 1 274 ? 25.774 52.810 47.145 1.00 10.27 303 ASP A N 1
ATOM 2257 C CA . ASP A 1 274 ? 25.593 53.830 48.186 1.00 11.42 303 ASP A CA 1
ATOM 2258 C C . ASP A 1 274 ? 25.519 55.224 47.508 1.00 11.18 303 ASP A C 1
ATOM 2259 O O . ASP A 1 274 ? 24.698 56.054 47.892 1.00 11.26 303 ASP A O 1
ATOM 2264 N N . LYS A 1 275 ? 26.394 55.479 46.534 1.00 10.53 304 LYS A N 1
ATOM 2265 C CA . LYS A 1 275 ? 26.421 56.793 45.887 1.00 11.02 304 LYS A CA 1
ATOM 2266 C C . LYS A 1 275 ? 25.119 57.046 45.074 1.00 10.56 304 LYS A C 1
ATOM 2267 O O . LYS A 1 275 ? 24.568 58.168 45.163 1.00 11.92 304 LYS A O 1
ATOM 2273 N N . TRP A 1 276 ? 24.674 56.062 44.328 1.00 11.07 305 TRP A N 1
ATOM 2274 C CA . TRP A 1 276 ? 23.418 56.222 43.590 1.00 10.82 305 TRP A CA 1
ATOM 2275 C C . TRP A 1 276 ? 22.245 56.416 44.553 1.00 9.45 305 TRP A C 1
ATOM 2276 O O . TRP A 1 276 ? 21.467 57.349 44.319 1.00 10.61 305 TRP A O 1
ATOM 2287 N N . LEU A 1 277 ? 22.122 55.578 45.562 1.00 9.21 306 LEU A N 1
ATOM 2288 C CA . LEU A 1 277 ? 20.944 55.645 46.407 1.00 10.22 306 LEU A CA 1
ATOM 2289 C C . LEU A 1 277 ? 20.913 56.924 47.246 1.00 10.67 306 LEU A C 1
ATOM 2290 O O . LEU A 1 277 ? 19.867 57.497 47.534 1.00 10.91 306 LEU A O 1
ATOM 2295 N N . GLU A 1 278 ? 22.103 57.439 47.618 1.00 11.02 307 GLU A N 1
ATOM 2296 C CA . GLU A 1 278 ? 22.151 58.729 48.299 1.00 11.72 307 GLU A CA 1
ATOM 2297 C C . GLU A 1 278 ? 21.570 59.834 47.444 1.00 10.62 307 GLU A C 1
ATOM 2298 O O . GLU A 1 278 ? 20.724 60.629 47.905 1.00 12.11 307 GLU A O 1
ATOM 2304 N N . TYR A 1 279 ? 21.909 59.811 46.141 1.00 10.89 308 TYR A N 1
ATOM 2305 C CA . TYR A 1 279 ? 21.391 60.784 45.212 1.00 10.53 308 TYR A CA 1
ATOM 2306 C C . TYR A 1 279 ? 19.866 60.578 45.025 1.00 10.56 308 TYR A C 1
ATOM 2307 O O . TYR A 1 279 ? 19.105 61.568 45.070 1.00 11.38 308 TYR A O 1
ATOM 2316 N N . LEU A 1 280 ? 19.437 59.360 44.801 1.00 9.86 309 LEU A N 1
ATOM 2317 C CA . LEU A 1 280 ? 18.006 59.141 44.550 1.00 10.48 309 LEU A CA 1
ATOM 2318 C C . LEU A 1 280 ? 17.205 59.561 45.753 1.00 9.71 309 LEU A C 1
ATOM 2319 O O . LEU A 1 280 ? 16.166 60.272 45.657 1.00 11.44 309 LEU A O 1
ATOM 2324 N N . ASN A 1 281 ? 17.622 59.188 46.983 1.00 10.24 310 ASN A N 1
ATOM 2325 C CA . ASN A 1 281 ? 16.868 59.516 48.172 1.00 10.54 310 ASN A CA 1
ATOM 2326 C C . ASN A 1 281 ? 16.846 61.021 48.412 1.00 11.33 310 ASN A C 1
ATOM 2327 O O . ASN A 1 281 ? 15.824 61.611 48.732 1.00 12.86 310 ASN A O 1
ATOM 2332 N N . ALA A 1 282 ? 18.006 61.672 48.219 1.00 11.51 311 ALA A N 1
ATOM 2333 C CA . ALA A 1 282 ? 18.058 63.101 48.385 1.00 12.80 311 ALA A CA 1
ATOM 2334 C C . ALA A 1 282 ? 17.167 63.918 47.412 1.00 11.77 311 ALA A C 1
ATOM 2335 O O . ALA A 1 282 ? 16.785 65.040 47.762 1.00 16.49 311 ALA A O 1
ATOM 2337 N N . ASN A 1 283 ? 16.933 63.299 46.267 1.00 11.51 312 ASN A N 1
ATOM 2338 C CA . ASN A 1 283 ? 16.200 63.992 45.209 1.00 10.81 312 ASN A CA 1
ATOM 2339 C C . ASN A 1 283 ? 14.806 63.440 44.979 1.00 12.56 312 ASN A C 1
ATOM 2340 O O . ASN A 1 283 ? 14.162 63.674 43.986 1.00 13.31 312 ASN A O 1
ATOM 2345 N N A ASN A 1 284 ? 14.346 62.626 45.930 0.59 11.52 313 ASN A N 1
ATOM 2346 N N B ASN A 1 284 ? 14.320 62.685 45.965 0.41 12.18 313 ASN A N 1
ATOM 2347 C CA A ASN A 1 284 ? 12.932 62.220 45.969 0.59 10.02 313 ASN A CA 1
ATOM 2348 C CA B ASN A 1 284 ? 12.984 62.059 45.917 0.41 14.01 313 ASN A CA 1
ATOM 2349 C C A ASN A 1 284 ? 12.602 61.304 44.726 0.59 11.76 313 ASN A C 1
ATOM 2350 C C B ASN A 1 284 ? 12.684 61.239 44.681 0.41 12.29 313 ASN A C 1
ATOM 2351 O O A ASN A 1 284 ? 11.478 61.339 44.215 0.59 12.21 313 ASN A O 1
ATOM 2352 O O B ASN A 1 284 ? 11.557 61.301 44.181 0.41 12.25 313 ASN A O 1
ATOM 2361 N N A ILE A 1 285 ? 13.572 60.453 44.346 0.59 9.54 314 ILE A N 1
ATOM 2362 N N B ILE A 1 285 ? 13.668 60.475 44.252 0.41 9.94 314 ILE A N 1
ATOM 2363 C CA A ILE A 1 285 ? 13.393 59.579 43.219 0.59 9.68 314 ILE A CA 1
ATOM 2364 C CA B ILE A 1 285 ? 13.468 59.591 43.151 0.41 10.86 314 ILE A CA 1
ATOM 2365 C C A ILE A 1 285 ? 13.109 58.164 43.791 0.59 9.59 314 ILE A C 1
ATOM 2366 C C B ILE A 1 285 ? 13.144 58.172 43.717 0.41 10.41 314 ILE A C 1
ATOM 2367 O O A ILE A 1 285 ? 13.909 57.594 44.528 0.59 11.44 314 ILE A O 1
ATOM 2368 O O B ILE A 1 285 ? 13.979 57.586 44.389 0.41 10.69 314 ILE A O 1
ATOM 2377 N N . SER A 1 286 ? 11.956 57.624 43.365 1.00 9.08 315 SER A N 1
ATOM 2378 C CA . SER A 1 286 ? 11.591 56.266 43.740 1.00 9.14 315 SER A CA 1
ATOM 2379 C C . SER A 1 286 ? 12.490 55.240 43.062 1.00 9.36 315 SER A C 1
ATOM 2380 O O . SER A 1 286 ? 12.980 55.477 41.961 1.00 10.10 315 SER A O 1
ATOM 2383 N N . TRP A 1 287 ? 12.606 54.073 43.708 1.00 8.94 316 TRP A N 1
ATOM 2384 C CA . TRP A 1 287 ? 13.456 53.039 43.180 1.00 8.28 316 TRP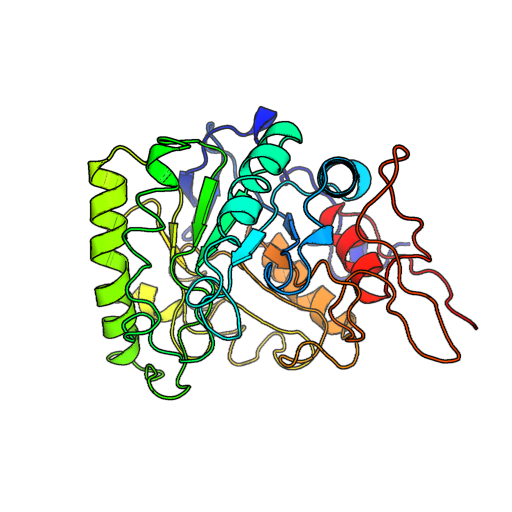 A CA 1
ATOM 2385 C C . TRP A 1 287 ? 13.011 51.623 43.499 1.00 9.61 316 TRP A C 1
ATOM 2386 O O . TRP A 1 287 ? 12.448 51.391 44.596 1.00 9.57 316 TRP A O 1
ATOM 2397 N N . VAL A 1 288 ? 13.346 50.707 42.577 1.00 8.80 317 VAL A N 1
ATOM 2398 C CA . VAL A 1 288 ? 12.925 49.312 42.687 1.00 8.45 317 VAL A CA 1
ATOM 2399 C C . VAL A 1 288 ? 14.137 48.511 42.247 1.00 8.44 317 VAL A C 1
ATOM 2400 O O . VAL A 1 288 ? 14.680 48.639 41.150 1.00 9.67 317 VAL A O 1
ATOM 2404 N N . ASN A 1 289 ? 14.516 47.551 43.131 1.00 8.89 318 ASN A N 1
ATOM 2405 C CA . ASN A 1 289 ? 15.698 46.722 42.880 1.00 8.45 318 ASN A CA 1
ATOM 2406 C C . ASN A 1 289 ? 15.358 45.351 42.236 1.00 8.28 318 ASN A C 1
ATOM 2407 O O . ASN A 1 289 ? 14.369 44.721 42.537 1.00 9.68 318 ASN A O 1
ATOM 2412 N N . TRP A 1 290 ? 16.266 44.985 41.303 1.00 8.79 319 TRP A N 1
ATOM 2413 C CA . TRP A 1 290 ? 16.248 43.702 40.570 1.00 8.63 319 TRP A CA 1
ATOM 2414 C C . TRP A 1 290 ? 17.178 42.749 41.295 1.00 9.18 319 TRP A C 1
ATOM 2415 O O . TRP A 1 290 ? 18.400 43.116 41.375 1.00 9.98 319 TRP A O 1
ATOM 2426 N N . SER A 1 291 ? 16.779 41.567 41.783 1.00 9.28 320 SER A N 1
ATOM 2427 C CA . SER A 1 291 ? 15.420 41.038 41.680 1.00 8.98 320 SER A CA 1
ATOM 2428 C C . SER A 1 291 ? 15.197 39.973 42.759 1.00 9.33 320 SER A C 1
ATOM 2429 O O . SER A 1 291 ? 16.115 39.495 43.408 1.00 10.17 320 SER A O 1
ATOM 2432 N N . LEU A 1 292 ? 13.916 39.639 42.903 1.00 9.00 321 LEU A N 1
ATOM 2433 C CA . LEU A 1 292 ? 13.463 38.598 43.816 1.00 9.81 321 LEU A CA 1
ATOM 2434 C C . LEU A 1 292 ? 13.614 37.164 43.287 1.00 12.09 321 LEU A C 1
ATOM 2435 O O . LEU A 1 292 ? 12.631 36.527 42.870 1.00 15.20 321 LEU A O 1
ATOM 2440 N N . THR A 1 293 ? 14.808 36.775 43.082 1.00 11.42 322 THR A N 1
ATOM 2441 C CA . THR A 1 293 ? 15.149 35.467 42.572 1.00 11.37 322 THR A CA 1
ATOM 2442 C C . THR A 1 293 ? 16.196 34.780 43.448 1.00 10.67 322 THR A C 1
ATOM 2443 O O . THR A 1 293 ? 16.958 35.480 44.129 1.00 11.48 322 THR A O 1
ATOM 2447 N N . ASN A 1 294 ? 16.210 33.459 43.333 1.00 10.35 323 ASN A N 1
ATOM 2448 C CA . ASN A 1 294 ? 17.295 32.657 43.843 1.00 10.59 323 ASN A CA 1
ATOM 2449 C C . ASN A 1 294 ? 18.186 32.069 42.723 1.00 12.05 323 ASN A C 1
ATOM 2450 O O . ASN A 1 294 ? 18.966 31.177 42.983 1.00 13.24 323 ASN A O 1
ATOM 2455 N N A LYS A 1 295 ? 18.061 32.604 41.499 0.64 11.14 324 LYS A N 1
ATOM 2456 N N B LYS A 1 295 ? 18.107 32.646 41.530 0.36 11.23 324 LYS A N 1
ATOM 2457 C CA A LYS A 1 295 ? 19.023 32.254 40.476 0.64 12.45 324 LYS A CA 1
ATOM 2458 C CA B LYS A 1 295 ? 19.033 32.293 40.485 0.36 12.50 324 LYS A CA 1
ATOM 2459 C C A LYS A 1 295 ? 20.458 32.579 40.935 0.64 12.35 324 LYS A C 1
ATOM 2460 C C B LYS A 1 295 ? 20.464 32.591 40.921 0.36 12.54 324 LYS A C 1
ATOM 2461 O O A LYS A 1 295 ? 20.700 33.557 41.636 0.64 11.81 324 LYS A O 1
ATOM 2462 O O B LYS A 1 295 ? 20.710 33.562 41.637 0.36 11.70 324 LYS A O 1
ATOM 2473 N N . ASN A 1 296 ? 21.406 31.767 40.438 1.00 12.45 325 ASN A N 1
ATOM 2474 C CA . ASN A 1 296 ? 22.797 32.026 40.758 1.00 12.42 325 ASN A CA 1
ATOM 2475 C C . ASN A 1 296 ? 23.423 33.158 39.901 1.00 12.56 325 ASN A C 1
ATOM 2476 O O . ASN A 1 296 ? 24.135 32.971 38.941 1.00 14.32 325 ASN A O 1
ATOM 2481 N N . GLU A 1 297 ? 23.111 34.364 40.394 1.00 11.64 326 GLU A N 1
ATOM 2482 C CA . GLU A 1 297 ? 23.602 35.609 39.807 1.00 12.75 326 GLU A CA 1
ATOM 2483 C C . GLU A 1 297 ? 23.613 36.640 40.962 1.00 12.36 326 GLU A C 1
ATOM 2484 O O . GLU A 1 297 ? 22.692 36.589 41.813 1.00 12.27 326 GLU A O 1
ATOM 2490 N N . THR A 1 298 ? 24.609 37.525 40.988 1.00 10.96 327 THR A N 1
ATOM 2491 C CA . THR A 1 298 ? 24.758 38.409 42.156 1.00 10.86 327 THR A CA 1
ATOM 2492 C C . THR A 1 298 ? 23.579 39.317 42.441 1.00 10.99 327 THR A C 1
ATOM 2493 O O . THR A 1 298 ? 23.322 39.648 43.606 1.00 12.41 327 THR A O 1
ATOM 2497 N N . SER A 1 299 ? 22.845 39.764 41.403 1.00 10.09 328 SER A N 1
ATOM 2498 C CA . SER A 1 299 ? 21.729 40.664 41.649 1.00 10.01 328 SER A CA 1
ATOM 2499 C C . SER A 1 299 ? 20.572 39.956 42.347 1.00 10.14 328 SER A C 1
ATOM 2500 O O . SER A 1 299 ? 19.671 40.664 42.855 1.00 11.53 328 SER A O 1
ATOM 2503 N N . GLY A 1 300 ? 20.484 38.651 42.344 1.00 9.97 329 GLY A N 1
ATOM 2504 C CA . GLY A 1 300 ? 19.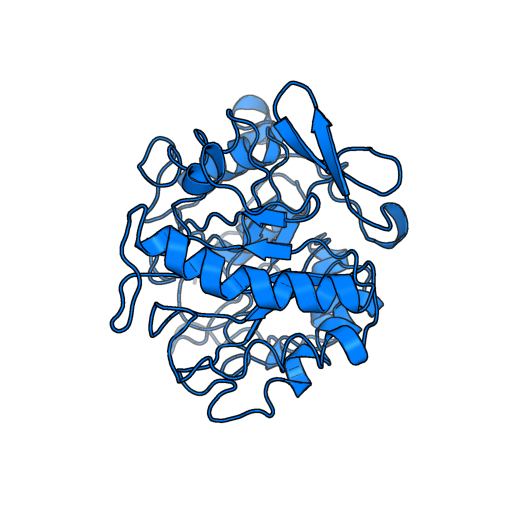381 38.044 43.025 1.00 10.02 329 GLY A CA 1
ATOM 2505 C C . GLY A 1 300 ? 19.452 38.267 44.526 1.00 9.95 329 GLY A C 1
ATOM 2506 O O . GLY A 1 300 ? 20.537 38.233 45.082 1.00 11.68 329 GLY A O 1
ATOM 2507 N N . ALA A 1 301 ? 18.260 38.473 45.105 1.00 9.14 330 ALA A N 1
ATOM 2508 C CA . ALA A 1 301 ? 18.167 38.777 46.506 1.00 8.58 330 ALA A CA 1
ATOM 2509 C C . ALA A 1 301 ? 18.319 37.589 47.432 1.00 9.01 330 ALA A C 1
ATOM 2510 O O . ALA A 1 301 ? 18.508 37.820 48.657 1.00 10.04 330 ALA A O 1
ATOM 2512 N N . PHE A 1 302 ? 18.179 36.360 46.917 1.00 9.79 331 PHE A N 1
ATOM 2513 C CA . PHE A 1 302 ? 18.127 35.196 47.760 1.00 9.38 331 PHE A CA 1
ATOM 2514 C C . PHE A 1 302 ? 19.286 34.239 47.389 1.00 10.47 331 PHE A C 1
ATOM 2515 O O . PHE A 1 302 ? 19.635 34.055 46.228 1.00 11.96 331 PHE A O 1
ATOM 2523 N N . VAL A 1 303 ? 19.742 33.544 48.440 1.00 10.05 332 VAL A N 1
ATOM 2524 C CA . VAL A 1 303 ? 20.855 32.605 48.219 1.00 11.70 332 VAL A CA 1
ATOM 2525 C C . VAL A 1 303 ? 20.475 31.552 47.156 1.00 10.80 332 VAL A C 1
ATOM 2526 O O . VAL A 1 303 ? 19.424 30.927 47.300 1.00 11.27 332 VAL A O 1
ATOM 2530 N N . PRO A 1 304 ? 21.376 31.344 46.187 1.00 10.56 333 PRO A N 1
ATOM 2531 C CA . PRO A 1 304 ? 21.089 30.359 45.177 1.00 10.67 333 PRO A CA 1
ATOM 2532 C C . PRO A 1 304 ? 21.547 28.904 45.479 1.00 11.13 333 PRO A C 1
ATOM 2533 O O . PRO A 1 304 ? 22.375 28.743 46.382 1.00 12.09 333 PRO A O 1
ATOM 2537 N N . TYR A 1 305 ? 21.010 27.981 44.713 1.00 11.43 334 TYR A N 1
ATOM 2538 C CA . TYR A 1 305 ? 21.610 26.650 44.669 1.00 11.39 334 TYR A CA 1
ATOM 2539 C C . TYR A 1 305 ? 22.901 26.821 43.906 1.00 12.03 334 TYR A C 1
ATOM 2540 O O . TYR A 1 305 ? 23.023 27.302 42.784 1.00 13.38 334 TYR A O 1
ATOM 2549 N N . ILE A 1 306 ? 23.978 26.369 44.590 1.00 12.08 335 ILE A N 1
ATOM 2550 C CA . ILE A 1 306 ? 25.285 26.200 44.000 1.00 12.36 335 ILE A CA 1
ATOM 2551 C C . ILE A 1 306 ? 25.889 24.880 44.441 1.00 13.02 335 ILE A C 1
ATOM 2552 O O . ILE A 1 306 ? 26.037 24.655 45.654 1.00 13.96 335 ILE A O 1
ATOM 2557 N N . SER A 1 307 ? 26.168 23.992 43.475 1.00 14.51 336 SER A N 1
ATOM 2558 C CA . SER A 1 307 ? 26.594 22.629 43.773 1.00 16.26 336 SER A CA 1
ATOM 2559 C C . SER A 1 307 ? 27.850 22.687 44.620 1.00 13.79 336 SER A C 1
ATOM 2560 O O . SER A 1 307 ? 28.840 23.370 44.297 1.00 16.74 336 SER A O 1
ATOM 2563 N N . GLY A 1 308 ? 27.857 21.975 45.766 1.00 14.09 337 GLY A N 1
ATOM 2564 C CA . GLY A 1 308 ? 28.950 21.917 46.677 1.00 15.31 337 GLY A CA 1
ATOM 2565 C C . GLY A 1 308 ? 29.022 23.037 47.675 1.00 13.89 337 GLY A C 1
ATOM 2566 O O . GLY A 1 308 ? 29.965 23.102 48.497 1.00 16.47 337 GLY A O 1
ATOM 2567 N N . VAL A 1 309 ? 28.034 23.961 47.591 1.00 14.06 338 VAL A N 1
ATOM 2568 C CA . VAL A 1 309 ? 28.147 25.200 48.352 1.00 14.18 338 VAL A CA 1
ATOM 2569 C C . VAL A 1 309 ? 26.879 25.469 49.120 1.00 13.32 338 VAL A C 1
ATOM 2570 O O . VAL A 1 309 ? 26.959 25.614 50.401 1.00 17.96 338 VAL A O 1
ATOM 2574 N N . SER A 1 310 ? 25.707 25.573 48.508 1.00 12.66 339 SER A N 1
ATOM 2575 C CA . SER A 1 310 ? 24.504 25.992 49.161 1.00 12.47 339 SER A CA 1
ATOM 2576 C C . SER A 1 310 ? 23.255 25.426 48.454 1.00 11.10 339 SER A C 1
ATOM 2577 O O . SER A 1 310 ? 23.188 25.391 47.251 1.00 12.61 339 SER A O 1
ATOM 2580 N N A GLN A 1 311 ? 22.255 25.024 49.268 0.67 13.28 340 GLN A N 1
ATOM 2581 N N B GLN A 1 311 ? 22.262 25.221 49.294 0.33 11.41 340 GLN A N 1
ATOM 2582 C CA A GLN A 1 311 ? 20.898 24.872 48.753 0.67 11.38 340 GLN A CA 1
ATOM 2583 C CA B GLN A 1 311 ? 20.931 24.982 48.838 0.33 11.03 340 GLN A CA 1
ATOM 2584 C C A GLN A 1 311 ? 20.287 26.290 48.518 0.67 11.85 340 GLN A C 1
ATOM 2585 C C B GLN A 1 311 ? 20.281 26.351 48.510 0.33 11.51 340 GLN A C 1
ATOM 2586 O O A GLN A 1 311 ? 20.648 27.243 49.236 0.67 13.61 340 GLN A O 1
ATOM 2587 O O B GLN A 1 311 ? 20.644 27.364 49.112 0.33 10.92 340 GLN A O 1
ATOM 2598 N N . ALA A 1 312 ? 19.328 26.358 47.568 1.00 11.40 341 ALA A N 1
ATOM 2599 C CA . ALA A 1 312 ? 18.601 27.592 47.326 1.00 12.34 341 ALA A CA 1
ATOM 2600 C C . ALA A 1 312 ? 17.693 27.943 48.476 1.00 11.67 341 ALA A C 1
ATOM 2601 O O . ALA A 1 312 ? 17.013 27.110 49.041 1.00 13.50 341 ALA A O 1
ATOM 2603 N N . THR A 1 313 ? 17.643 29.255 48.745 1.00 10.25 342 THR A N 1
ATOM 2604 C CA . THR A 1 313 ? 16.540 29.758 49.561 1.00 11.14 342 THR A CA 1
ATOM 2605 C C . THR A 1 313 ? 15.185 29.634 48.857 1.00 10.74 342 THR A C 1
ATOM 2606 O O . THR A 1 313 ? 15.103 29.991 47.689 1.00 14.28 342 THR A O 1
ATOM 2610 N N . ASP A 1 314 ? 14.206 29.153 49.625 1.00 13.03 343 ASP A N 1
ATOM 2611 C CA . ASP A 1 314 ? 12.889 29.040 49.048 1.00 14.40 343 ASP A CA 1
ATOM 2612 C C . ASP A 1 314 ? 12.228 30.403 48.929 1.00 13.65 343 ASP A C 1
ATOM 2613 O O . ASP A 1 314 ? 12.176 31.131 49.916 1.00 17.15 343 ASP A O 1
ATOM 2618 N N . LEU A 1 315 ? 11.657 30.680 47.752 1.00 13.99 344 LEU A N 1
ATOM 2619 C CA . LEU A 1 315 ? 10.905 31.926 47.522 1.00 13.57 344 LEU A CA 1
ATOM 2620 C C . LEU A 1 315 ? 9.483 31.799 48.098 1.00 14.17 344 LEU A C 1
ATOM 2621 O O . LEU A 1 315 ? 8.833 32.834 48.320 1.00 15.32 344 LEU A O 1
ATOM 2626 N N . ASP A 1 316 ? 8.993 30.578 48.268 1.00 16.09 345 ASP A N 1
ATOM 2627 C CA . ASP A 1 316 ? 7.701 30.316 48.901 1.00 16.71 345 ASP A CA 1
ATOM 2628 C C . ASP A 1 316 ? 7.947 30.195 50.415 1.00 18.12 345 ASP A C 1
ATOM 2629 O O . ASP A 1 316 ? 8.398 29.279 50.939 1.00 27.49 345 ASP A O 1
ATOM 2634 N N . LEU A 1 317 ? 7.486 31.246 51.065 1.00 15.74 346 LEU A N 1
ATOM 2635 C CA . LEU A 1 317 ? 7.851 31.440 52.424 1.00 16.31 346 LEU A CA 1
ATOM 2636 C C . LEU A 1 317 ? 6.789 30.935 53.389 1.00 18.39 346 LEU A C 1
ATOM 2637 O O . LEU A 1 317 ? 5.579 30.918 53.087 1.00 18.72 346 LEU A O 1
ATOM 2642 N N . GLY A 1 318 ? 7.202 30.554 54.599 1.00 21.68 347 GLY A N 1
ATOM 2643 C CA . GLY A 1 318 ? 6.322 30.152 55.616 1.00 24.79 347 GLY A CA 1
ATOM 2644 C C . GLY A 1 318 ? 5.647 31.290 56.429 1.00 20.37 347 GLY A C 1
ATOM 2645 O O . GLY A 1 318 ? 5.947 32.590 56.275 1.00 19.91 347 GLY A O 1
ATOM 2646 N N . SER A 1 319 ? 4.900 30.802 57.412 1.00 23.71 348 SER A N 1
ATOM 2647 C CA . SER A 1 319 ? 4.076 31.701 58.170 1.00 24.47 348 SER A CA 1
ATOM 2648 C C . SER A 1 319 ? 4.815 32.710 59.121 1.00 22.61 348 SER A C 1
ATOM 2649 O O . SER A 1 319 ? 4.178 33.701 59.625 1.00 27.18 348 SER A O 1
ATOM 2652 N N A ASP A 1 320 ? 6.131 32.527 59.248 0.67 31.65 349 ASP A N 1
ATOM 2653 N N B ASP A 1 320 ? 6.142 32.521 59.381 0.33 18.71 349 ASP A N 1
ATOM 2654 C CA A ASP A 1 320 ? 6.966 33.437 59.982 0.67 30.35 349 ASP A CA 1
ATOM 2655 C CA B ASP A 1 320 ? 6.911 33.540 60.120 0.33 18.97 349 ASP A CA 1
ATOM 2656 C C A ASP A 1 320 ? 7.101 34.802 59.243 0.67 22.03 349 ASP A C 1
ATOM 2657 C C B ASP A 1 320 ? 6.963 34.868 59.300 0.33 19.56 349 ASP A C 1
ATOM 2658 O O A ASP A 1 320 ? 7.458 35.828 59.873 0.67 26.27 349 ASP A O 1
ATOM 2659 O O B ASP A 1 320 ? 7.175 35.952 59.898 0.33 21.20 349 ASP A O 1
ATOM 2668 N N . GLN A 1 321 ? 6.896 34.768 57.990 1.00 19.82 350 GLN A N 1
ATOM 2669 C CA . GLN A 1 321 ? 6.892 35.968 57.103 1.00 20.35 350 GLN A CA 1
ATOM 2670 C C . GLN A 1 321 ? 8.130 36.664 57.263 1.00 18.12 350 GLN A C 1
ATOM 2671 O O . GLN A 1 321 ? 8.135 37.931 57.186 1.00 19.56 350 GLN A O 1
ATOM 2677 N N . LYS A 1 322 ? 9.270 35.944 57.270 1.00 18.55 351 LYS A N 1
ATOM 2678 C CA . LYS A 1 322 ? 10.526 36.603 57.195 1.00 18.87 351 LYS A CA 1
ATOM 2679 C C . LYS A 1 322 ? 11.521 35.428 56.736 1.00 17.53 351 LYS A C 1
ATOM 2680 O O . LYS A 1 322 ? 11.535 34.361 57.177 1.00 27.41 351 LYS A O 1
ATOM 2686 N N . TRP A 1 323 ? 12.454 35.957 55.877 1.00 15.35 352 TRP A N 1
ATOM 2687 C CA . TRP A 1 323 ? 13.648 35.154 55.657 1.00 14.15 352 TRP A CA 1
ATOM 2688 C C . TRP A 1 323 ? 14.777 35.511 56.600 1.00 14.73 352 TRP A C 1
ATOM 2689 O O . TRP A 1 323 ? 14.944 36.708 56.918 1.00 17.24 352 TRP A O 1
ATOM 2700 N N . ASP A 1 324 ? 15.493 34.548 57.097 1.00 15.22 353 ASP A N 1
ATOM 2701 C CA . ASP A 1 324 ? 16.708 34.817 57.888 1.00 16.63 353 ASP A CA 1
ATOM 2702 C C . ASP A 1 324 ? 17.700 35.600 56.996 1.00 14.73 353 ASP A C 1
ATOM 2703 O O . ASP A 1 324 ? 17.717 35.413 55.763 1.00 13.34 353 ASP A O 1
ATOM 2708 N N . ILE A 1 325 ? 18.512 36.461 57.607 1.00 16.44 354 ILE A N 1
ATOM 2709 C CA . ILE A 1 325 ? 19.463 37.248 56.769 1.00 18.13 354 ILE A CA 1
ATOM 2710 C C . ILE A 1 325 ? 20.447 36.336 56.041 1.00 14.42 354 ILE A C 1
ATOM 2711 O O . ILE A 1 325 ? 20.866 36.672 54.901 1.00 15.84 354 ILE A O 1
ATOM 2716 N N . SER A 1 326 ? 20.831 35.229 56.691 1.00 16.75 355 SER A N 1
ATOM 2717 C CA . SER A 1 326 ? 21.723 34.269 56.069 1.00 20.11 355 SER A CA 1
ATOM 2718 C C . SER A 1 326 ? 21.089 33.600 54.828 1.00 15.50 355 SER A C 1
ATOM 2719 O O . SER A 1 326 ? 21.854 32.941 54.071 1.00 19.75 355 SER A O 1
ATOM 2722 N N A GLU A 1 327 ? 19.746 33.730 54.652 0.61 12.46 356 GLU A N 1
ATOM 2723 N N B GLU A 1 327 ? 19.750 33.653 54.695 0.39 13.96 356 GLU A N 1
ATOM 2724 C CA A GLU A 1 327 ? 19.055 33.227 53.485 0.61 12.34 356 GLU A CA 1
ATOM 2725 C CA B GLU A 1 327 ? 19.098 33.152 53.505 0.39 15.53 356 GLU A CA 1
ATOM 2726 C C A GLU A 1 327 ? 18.976 34.204 52.340 0.61 10.67 356 GLU A C 1
ATOM 2727 C C B GLU A 1 327 ? 19.062 34.162 52.362 0.39 10.87 356 GLU A C 1
ATOM 2728 O O A GLU A 1 327 ? 18.566 33.918 51.216 0.61 12.52 356 GLU A O 1
ATOM 2729 O O B GLU A 1 327 ? 18.714 33.809 51.234 0.39 11.97 356 GLU A O 1
ATOM 2740 N N . LEU A 1 328 ? 19.374 35.435 52.686 1.00 12.22 357 LEU A N 1
ATOM 2741 C CA . LEU A 1 328 ? 19.468 36.488 51.696 1.00 10.78 357 LEU A CA 1
ATOM 2742 C C . LEU A 1 328 ? 20.844 36.521 51.134 1.00 10.96 357 LEU A C 1
ATOM 2743 O O . LEU A 1 328 ? 21.823 36.247 51.849 1.00 11.83 357 LEU A O 1
ATOM 2748 N N . SER A 1 329 ? 21.000 36.886 49.840 1.00 10.46 358 SER A N 1
ATOM 2749 C CA . SER A 1 329 ? 22.337 37.093 49.299 1.00 10.47 358 SER A CA 1
ATOM 2750 C C . SER A 1 329 ? 22.904 38.384 49.863 1.00 9.88 358 SER A C 1
ATOM 2751 O O . SER A 1 329 ? 22.265 39.172 50.533 1.00 10.85 358 SER A O 1
ATOM 2754 N N . ILE A 1 330 ? 24.203 38.608 49.533 1.00 9.91 359 ILE A N 1
ATOM 2755 C CA . ILE A 1 330 ? 24.818 39.884 49.880 1.00 10.08 359 ILE A CA 1
ATOM 2756 C C . ILE A 1 330 ? 23.986 41.028 49.346 1.00 10.27 359 ILE A C 1
ATOM 2757 O O . ILE A 1 330 ? 23.691 41.999 50.046 1.00 10.56 359 ILE A O 1
ATOM 2762 N N . SER A 1 331 ? 23.572 40.965 48.077 1.00 9.52 360 SER A N 1
ATOM 2763 C CA . SER A 1 331 ? 22.738 42.000 47.505 1.00 10.12 360 SER A CA 1
ATOM 2764 C C . SER A 1 331 ? 21.388 42.175 48.240 1.00 8.89 360 SER A C 1
ATOM 2765 O O . SER A 1 331 ? 20.999 43.294 48.585 1.00 10.42 360 SER A O 1
ATOM 2768 N N . GLY A 1 332 ? 20.720 41.047 48.478 1.00 9.89 361 GLY A N 1
ATOM 2769 C CA . GLY A 1 332 ? 19.414 41.137 49.136 1.00 10.11 361 GLY A CA 1
ATOM 2770 C C . GLY A 1 332 ? 19.486 41.710 50.519 1.00 9.70 361 GLY A C 1
ATOM 2771 O O . GLY A 1 332 ? 18.645 42.517 50.930 1.00 9.79 361 GLY A O 1
ATOM 2772 N N . GLU A 1 333 ? 20.536 41.340 51.267 1.00 9.80 362 GLU A N 1
ATOM 2773 C CA . GLU A 1 333 ? 20.698 41.888 52.621 1.00 10.23 362 GLU A CA 1
ATOM 2774 C C . GLU A 1 333 ? 20.908 43.411 52.587 1.00 9.69 362 GLU A C 1
ATOM 2775 O O . GLU A 1 333 ? 20.432 44.178 53.424 1.00 10.12 362 GLU A O 1
ATOM 2781 N N . TYR A 1 334 ? 21.782 43.833 51.658 1.00 9.45 363 TYR A N 1
ATOM 2782 C CA . TYR A 1 334 ? 22.047 45.261 51.458 1.00 8.78 363 TYR A CA 1
ATOM 2783 C C . TYR A 1 334 ? 20.779 45.991 51.057 1.00 9.76 363 TYR A C 1
ATOM 2784 O O . TYR A 1 334 ? 20.460 47.071 51.658 1.00 9.74 363 TYR A O 1
ATOM 2793 N N . VAL A 1 335 ? 20.074 45.508 50.064 1.00 9.35 364 VAL A N 1
ATOM 2794 C CA . VAL A 1 335 ? 18.864 46.175 49.592 1.00 9.04 364 VAL A CA 1
ATOM 2795 C C . VAL A 1 335 ? 17.788 46.246 50.670 1.00 8.80 364 VAL A C 1
ATOM 2796 O O . VAL A 1 335 ? 17.160 47.299 50.860 1.00 9.86 364 VAL A O 1
ATOM 2800 N N . ARG A 1 336 ? 17.606 45.152 51.407 1.00 9.90 365 ARG A N 1
ATOM 2801 C CA . ARG A 1 336 ? 16.674 45.181 52.544 1.00 10.05 365 ARG A CA 1
ATOM 2802 C C . ARG A 1 336 ? 16.991 46.323 53.508 1.00 8.83 365 ARG A C 1
ATOM 2803 O O . ARG A 1 336 ? 16.121 47.060 53.944 1.00 10.50 365 ARG A O 1
ATOM 2811 N N . SER A 1 337 ? 18.288 46.470 53.807 1.00 8.91 366 SER A N 1
ATOM 2812 C CA . SER A 1 337 ? 18.739 47.541 54.706 1.00 9.65 366 SER A CA 1
ATOM 2813 C C . SER A 1 337 ? 18.323 48.926 54.131 1.00 8.34 366 SER A C 1
ATOM 2814 O O . SER A 1 337 ? 17.802 49.775 54.884 1.00 10.81 366 SER A O 1
ATOM 2817 N N . ARG A 1 338 ? 18.592 49.095 52.864 1.00 8.86 367 ARG A N 1
ATOM 2818 C CA . ARG A 1 338 ? 18.318 50.379 52.203 1.00 9.46 367 ARG A CA 1
ATOM 2819 C C . ARG A 1 338 ? 16.785 50.623 52.074 1.00 8.72 367 ARG A C 1
ATOM 2820 O O . ARG A 1 338 ? 16.392 51.817 52.148 1.00 10.27 367 ARG A O 1
ATOM 2828 N N . ILE A 1 339 ? 15.980 49.605 51.850 1.00 9.69 368 ILE A N 1
ATOM 2829 C CA . ILE A 1 339 ? 14.528 49.807 51.782 1.00 10.45 368 ILE A CA 1
ATOM 2830 C C . ILE A 1 339 ? 14.065 50.285 53.164 1.00 10.63 368 ILE A C 1
ATOM 2831 O O . ILE A 1 339 ? 13.305 51.273 53.269 1.00 11.05 368 ILE A O 1
ATOM 2836 N N . LYS A 1 340 ? 14.492 49.561 54.187 1.00 10.18 369 LYS A N 1
ATOM 2837 C CA . LYS A 1 340 ? 14.085 49.895 55.559 1.00 11.20 369 LYS A CA 1
ATOM 2838 C C . LYS A 1 340 ? 14.625 51.240 56.031 1.00 13.41 369 LYS A C 1
ATOM 2839 O O . LYS A 1 340 ? 14.076 51.872 56.948 1.00 13.98 369 LYS A O 1
ATOM 2845 N N . GLY A 1 341 ? 15.734 51.677 55.407 1.00 10.61 370 GLY A N 1
ATOM 2846 C CA . GLY A 1 341 ? 16.428 52.866 55.835 1.00 11.74 370 GLY A CA 1
ATOM 2847 C C . GLY A 1 341 ? 17.311 52.719 57.101 1.00 13.13 370 GLY A C 1
ATOM 2848 O O . GLY A 1 341 ? 17.499 53.707 57.837 1.00 14.73 370 GLY A O 1
ATOM 2849 N N . ILE A 1 342 ? 17.766 51.521 57.341 1.00 12.41 371 ILE A N 1
ATOM 2850 C CA . ILE A 1 342 ? 18.622 51.288 58.492 1.00 13.09 371 ILE A CA 1
ATOM 2851 C C . ILE A 1 342 ? 20.079 51.256 58.001 1.00 11.84 371 ILE A C 1
ATOM 2852 O O . ILE A 1 342 ? 20.420 51.041 56.859 1.00 12.67 371 ILE A O 1
ATOM 2857 N N . PRO A 1 343 ? 20.982 51.429 59.004 1.00 11.67 372 PRO A N 1
ATOM 2858 C CA . PRO A 1 343 ? 22.411 51.274 58.685 1.00 12.53 372 PRO A CA 1
ATOM 2859 C C . PRO A 1 343 ? 22.717 49.876 58.151 1.00 12.04 372 PRO A C 1
ATOM 2860 O O . PRO A 1 343 ? 22.135 48.882 58.587 1.00 14.78 372 PRO A O 1
ATOM 2864 N N . TYR A 1 344 ? 23.621 49.875 57.139 1.00 11.23 373 TYR A N 1
ATOM 2865 C CA . TYR A 1 344 ? 24.089 48.629 56.516 1.00 11.45 373 TYR A CA 1
ATOM 2866 C C . TYR A 1 344 ? 25.199 48.017 57.431 1.00 12.65 373 TYR A C 1
ATOM 2867 O O . TYR A 1 344 ? 26.274 48.607 57.595 1.00 14.96 373 TYR A O 1
ATOM 2876 N N . GLN A 1 345 ? 24.847 46.807 57.947 1.00 12.82 374 GLN A N 1
ATOM 2877 C CA . GLN A 1 345 ? 25.686 46.129 58.930 1.00 13.35 374 GLN A CA 1
ATOM 2878 C C . GLN A 1 345 ? 25.735 44.631 58.537 1.00 12.44 374 GLN A C 1
ATOM 2879 O O . GLN A 1 345 ? 25.089 43.782 59.136 1.00 14.67 374 GLN A O 1
ATOM 2885 N N . PRO A 1 346 ? 26.568 44.370 57.507 1.00 13.36 375 PRO A N 1
ATOM 2886 C CA . PRO A 1 346 ? 26.489 43.036 56.900 1.00 13.42 375 PRO A CA 1
ATOM 2887 C C . PRO A 1 346 ? 26.967 41.890 57.788 1.00 11.71 375 PRO A C 1
ATOM 2888 O O . PRO A 1 346 ? 27.987 42.006 58.493 1.00 13.40 375 PRO A O 1
ATOM 2892 N N . ILE A 1 347 ? 26.331 40.747 57.618 1.00 11.50 376 ILE A N 1
ATOM 2893 C CA . ILE A 1 347 ? 26.771 39.534 58.290 1.00 12.14 376 ILE A CA 1
ATOM 2894 C C . ILE A 1 347 ? 28.063 39.050 57.682 1.00 12.39 376 ILE A C 1
ATOM 2895 O O . ILE A 1 347 ? 28.375 39.232 56.500 1.00 13.49 376 ILE A O 1
ATOM 2900 N N A GLU A 1 348 ? 28.828 38.337 58.526 0.56 12.12 377 GLU A N 1
ATOM 2901 N N B GLU A 1 348 ? 28.793 38.284 58.518 0.44 13.22 377 GLU A N 1
ATOM 2902 C CA A GLU A 1 348 ? 29.903 37.523 58.002 0.56 13.99 377 GLU A CA 1
ATOM 2903 C CA B GLU A 1 348 ? 29.952 37.510 58.049 0.44 16.72 377 GLU A CA 1
ATOM 2904 C C A GLU A 1 348 ? 29.308 36.355 57.207 0.56 13.72 377 GLU A C 1
ATOM 2905 C C B GLU A 1 348 ? 29.533 36.210 57.359 0.44 18.18 377 GLU A C 1
ATOM 2906 O O A GLU A 1 348 ? 28.268 35.804 57.552 0.56 14.08 377 GLU A O 1
ATOM 2907 O O B GLU A 1 348 ? 28.899 35.380 57.960 0.44 22.65 377 GLU A O 1
ATOM 2918 N N . ARG A 1 349 ? 30.021 35.998 56.147 1.00 17.36 378 ARG A N 1
ATOM 2919 C CA . ARG A 1 349 ? 29.657 34.873 55.303 1.00 17.33 378 ARG A CA 1
ATOM 2920 C C . ARG A 1 349 ? 30.910 34.064 55.158 1.00 21.70 378 ARG A C 1
ATOM 2921 O O . ARG A 1 349 ? 31.658 34.226 54.238 1.00 31.45 378 ARG A O 1
ATOM 2929 N N A THR A 1 350 ? 31.201 33.204 56.069 0.61 15.78 379 THR A N 1
ATOM 2930 N N B THR A 1 350 ? 31.071 33.102 56.014 0.39 16.74 379 THR A N 1
ATOM 2931 C CA A THR A 1 350 ? 32.341 32.321 55.889 0.61 16.87 379 THR A CA 1
ATOM 2932 C CA B THR A 1 350 ? 32.302 32.331 55.968 0.39 15.97 379 THR A CA 1
ATOM 2933 C C A THR A 1 350 ? 31.903 30.864 55.889 0.61 18.11 379 THR A C 1
ATOM 2934 C C B THR A 1 350 ? 32.013 30.872 55.897 0.39 13.34 379 THR A C 1
ATOM 2935 O O A THR A 1 350 ? 31.467 30.243 56.939 0.61 18.23 379 THR A O 1
ATOM 2936 O O B THR A 1 350 ? 31.820 30.239 56.946 0.39 14.38 379 THR A O 1
ATOM 2943 N N . LEU A 1 351 ? 31.944 30.309 54.713 1.00 16.52 380 LEU A N 1
ATOM 2944 C CA . LEU A 1 351 ? 31.689 28.869 54.549 1.00 15.58 380 LEU A CA 1
ATOM 2945 C C . LEU A 1 351 ? 32.922 28.067 54.888 1.00 14.30 380 LEU A C 1
ATOM 2946 O O . LEU A 1 351 ? 34.039 28.655 54.979 1.00 15.75 380 LEU A O 1
#

Sequence (350 aa):
TAYEKDKYPHLIGNSSLVKKPSVAGRLQIIKQNGRRILADQNGEPIQLRGMSTHGLQWFPQIINNNAFAALANDWGCNVIIRLAMYIGEGGYATNPQVVKDKVIEEGIKLAIQNDMYVIVDWHVLNPGDPNAEIIYKGAKDDFFKEEIAQKFPNDFHIIYELCNEPNPTDDPGVTNDEEAGWKKVKAYAEPIIKMLRQMGNENIIIIGSPNWSQRPDFAIKDPIADDKKVMYSVVHFYTGTHKVDGYVFEENMKMMAIEEAGVPVFVTEWGTSEASGDGGPYLDEADKWLEYLNANNNIISWVNWSLTNKKNETSGAFVPYISGVSQQATDLDLGSDDQKWDISEELSISGEYVRSRIKGIPYQPIEERTTL

Secondary structure (DSSP, 8-state):
--HHHHH-GGGS--TT---HHHH-S-EEEEETTEEEEE-TTS-B---EEEEE--TTT-GGG-SHHHHHHHHHTS--SEEEEEEESSTTSTTT-TTHHHHHHHHHHHHHHTT-EEEEEEE--SSS-TTSGGGTTHHHHHHHHHHHSTT-TTEEEES-S---SSSS---SSHHHHHHHHHHHHHHHHHHHHTT----EEE--HHHH--TTHHHHS--S-TTEEEEEEEETTT--TTSHHHHHHHHHHHTT--EEEEEEESS-TTS-S---HHHHHHHHHHHHHTT--EEEEEE--SSSTT-SBPPPBTTTBPPPPSS--TT----GGGB-HHHHHHHHHHHTPPP-PPP---

InterPro domains:
  IPR001119 S-layer homology domain [PF00395] (576-618)
  IPR001119 S-layer homology domain [PF00395] (636-677)
  IPR001119 S-layer homology domain [PF00395] (700-742)
  IPR001119 S-layer homology domain [PS51272] (572-631)
  IPR001119 S-layer homology domain [PS51272] (632-694)
  IPR001119 S-layer homology domain [PS51272] (697-756)
  IPR001547 Glycoside hydrolase, family 5 [PF00150] (69-325)
  IPR005086 Carbohydrate binding module family 17/28 [PF03424] (397-571)
  IPR008979 Galactose-binding-like domain superfamily [SSF49785] (387-573)
  IPR017853 Glycoside hydrolase superfamily [SSF51445] (57-377)
  IPR018087 Glycoside hydrolase, family 5, conserved site [PS00659] (181-190)